Protein AF-A0A1I6VZ25-F1 (afdb_monomer)

Structure (mmCIF, N/CA/C/O backbone):
data_AF-A0A1I6VZ25-F1
#
_entry.id   AF-A0A1I6VZ25-F1
#
loop_
_atom_site.group_PDB
_atom_site.id
_atom_site.type_symbol
_atom_site.label_atom_id
_atom_site.label_alt_id
_atom_site.label_comp_id
_atom_site.label_asym_id
_atom_site.label_entity_id
_atom_site.label_seq_id
_atom_site.pdbx_PDB_ins_code
_atom_site.Cartn_x
_atom_site.Cartn_y
_atom_site.Cartn_z
_atom_site.occupancy
_atom_site.B_iso_or_equiv
_atom_site.auth_seq_id
_atom_site.auth_comp_id
_atom_site.auth_asym_id
_atom_site.auth_atom_id
_atom_site.pdbx_PDB_model_num
ATOM 1 N N . MET A 1 1 ? 16.773 12.844 -27.065 1.00 50.00 1 MET A N 1
ATOM 2 C CA . MET A 1 1 ? 17.991 12.227 -27.635 1.00 50.00 1 MET A CA 1
ATOM 3 C C . MET A 1 1 ? 18.613 13.215 -28.615 1.00 50.00 1 MET A C 1
ATOM 5 O O . MET A 1 1 ? 18.279 13.178 -29.786 1.00 50.00 1 MET A O 1
ATOM 9 N N . SER A 1 2 ? 19.447 14.142 -28.138 1.00 50.78 2 SER A N 1
ATOM 10 C CA . SER A 1 2 ? 20.060 15.199 -28.968 1.00 50.78 2 SER A CA 1
ATOM 11 C C . SER A 1 2 ? 21.470 14.856 -29.479 1.00 50.78 2 SER A C 1
ATOM 13 O O . SER A 1 2 ? 22.051 15.652 -30.202 1.00 50.78 2 SER A O 1
ATOM 15 N N . LEU A 1 3 ? 22.014 13.683 -29.120 1.00 78.19 3 LEU A N 1
ATOM 16 C CA . LEU A 1 3 ? 23.399 13.269 -29.415 1.00 78.19 3 LEU A CA 1
ATOM 17 C C . LEU A 1 3 ? 23.509 11.999 -30.292 1.00 78.19 3 LEU A C 1
ATOM 19 O O . LEU A 1 3 ? 24.592 11.452 -30.441 1.00 78.19 3 LEU A O 1
ATOM 23 N N . GLY A 1 4 ? 22.402 11.486 -30.845 1.00 85.56 4 GLY A N 1
ATOM 24 C CA . GLY A 1 4 ? 22.423 10.333 -31.769 1.00 85.56 4 GLY A CA 1
ATOM 25 C C . GLY A 1 4 ? 22.722 8.955 -31.151 1.00 85.56 4 GLY A C 1
ATOM 26 O O . GLY A 1 4 ? 22.874 7.983 -31.882 1.00 85.56 4 GLY A O 1
ATOM 27 N N . HIS A 1 5 ? 22.799 8.837 -29.823 1.00 84.62 5 HIS A N 1
ATOM 28 C CA . HIS A 1 5 ? 23.068 7.558 -29.158 1.00 84.62 5 HIS A CA 1
ATOM 29 C C . HIS A 1 5 ? 21.843 6.626 -29.116 1.00 84.62 5 HIS A C 1
ATOM 31 O O . HIS A 1 5 ? 20.761 7.037 -28.687 1.00 84.62 5 HIS A O 1
ATOM 37 N N . ASP A 1 6 ? 22.049 5.353 -29.473 1.00 81.25 6 ASP A N 1
ATOM 38 C CA . ASP A 1 6 ? 21.098 4.255 -29.254 1.00 81.25 6 ASP A CA 1
ATOM 39 C C . ASP A 1 6 ? 21.184 3.772 -27.797 1.00 81.25 6 ASP A C 1
ATOM 41 O O . ASP A 1 6 ? 22.148 3.122 -27.387 1.00 81.25 6 ASP A O 1
ATOM 45 N N . VAL A 1 7 ? 20.188 4.130 -26.985 1.00 84.50 7 VAL A N 1
ATOM 46 C CA . VAL A 1 7 ? 20.147 3.785 -25.558 1.00 84.50 7 VAL A CA 1
ATOM 47 C C . VAL A 1 7 ? 19.362 2.492 -25.363 1.00 84.50 7 VAL A C 1
ATOM 49 O O . VAL A 1 7 ? 18.161 2.441 -25.626 1.00 84.50 7 VAL A O 1
ATOM 52 N N . ARG A 1 8 ? 20.015 1.465 -24.808 1.00 87.94 8 ARG A N 1
ATOM 53 C CA . ARG A 1 8 ? 19.393 0.171 -24.484 1.00 87.94 8 ARG A CA 1
ATOM 54 C C . ARG A 1 8 ? 19.381 -0.084 -22.981 1.00 87.94 8 ARG A C 1
ATOM 56 O O . ARG A 1 8 ? 20.329 0.252 -22.278 1.00 87.94 8 ARG A O 1
ATOM 63 N N . LEU A 1 9 ? 18.323 -0.726 -22.485 1.00 90.38 9 LEU A N 1
ATOM 64 C CA . LEU A 1 9 ? 18.208 -1.123 -21.078 1.00 90.38 9 LEU A CA 1
ATOM 65 C C . LEU A 1 9 ? 18.532 -2.610 -20.924 1.00 90.38 9 LEU A C 1
ATOM 67 O O . LEU A 1 9 ? 17.958 -3.438 -21.624 1.00 90.38 9 LEU A O 1
ATOM 71 N N . MET A 1 10 ? 19.400 -2.971 -19.980 1.00 93.12 10 MET A N 1
ATOM 72 C CA . MET A 1 10 ? 19.662 -4.373 -19.631 1.00 93.12 10 MET A CA 1
ATOM 73 C C . MET A 1 10 ? 18.933 -4.767 -18.336 1.00 93.12 10 MET A C 1
ATOM 75 O O . MET A 1 10 ? 18.860 -3.957 -17.408 1.00 93.12 10 MET A O 1
ATOM 79 N N . PRO A 1 11 ? 18.404 -6.002 -18.220 1.00 92.06 11 PRO A N 1
ATOM 80 C CA . PRO A 1 11 ? 17.875 -6.504 -16.957 1.00 92.06 11 PRO A CA 1
ATOM 81 C C . PRO A 1 11 ? 18.973 -6.553 -15.878 1.00 92.06 11 PRO A C 1
ATOM 83 O O . PRO A 1 11 ? 19.993 -7.211 -16.092 1.00 92.06 11 PRO A O 1
ATOM 86 N N . PRO A 1 12 ? 18.766 -5.975 -14.678 1.00 90.94 12 PRO A N 1
ATOM 87 C CA . PRO A 1 12 ? 19.763 -6.029 -13.603 1.00 90.94 12 PRO A CA 1
ATOM 88 C C . PRO A 1 12 ? 20.144 -7.459 -13.200 1.00 90.94 12 PRO A C 1
ATOM 90 O O . PRO A 1 12 ? 21.286 -7.727 -12.841 1.00 90.94 12 PRO A O 1
ATOM 93 N N . ALA A 1 13 ? 19.200 -8.401 -13.304 1.00 93.06 13 ALA A N 1
ATOM 94 C CA . ALA A 1 13 ? 19.440 -9.815 -13.030 1.00 93.06 13 ALA A CA 1
ATOM 95 C C . ALA A 1 13 ? 20.466 -10.451 -13.985 1.00 93.06 13 ALA A C 1
ATOM 97 O O . ALA A 1 13 ? 21.131 -11.402 -13.591 1.00 93.06 13 ALA A O 1
ATOM 98 N N . TYR A 1 14 ? 20.605 -9.931 -15.209 1.00 93.38 14 TYR A N 1
ATOM 99 C CA . TYR A 1 14 ? 21.580 -10.419 -16.190 1.00 93.38 14 TYR A CA 1
ATOM 100 C C . TYR A 1 14 ? 22.946 -9.751 -16.032 1.00 93.38 14 TYR A C 1
ATOM 102 O O . TYR A 1 14 ? 23.948 -10.326 -16.433 1.00 93.38 14 TYR A O 1
ATOM 110 N N . VAL A 1 15 ? 23.000 -8.571 -15.407 1.00 92.81 15 VAL A N 1
ATOM 111 C CA . VAL A 1 15 ? 24.256 -7.869 -15.095 1.00 92.81 15 VAL A CA 1
ATOM 112 C C . VAL A 1 15 ? 24.870 -8.380 -13.788 1.00 92.81 15 VAL A C 1
ATOM 114 O O . VAL A 1 15 ? 26.085 -8.515 -13.686 1.00 92.81 15 VAL A O 1
ATOM 117 N N . LYS A 1 16 ? 24.037 -8.724 -12.795 1.00 92.38 16 LYS A N 1
ATOM 118 C CA . LYS A 1 16 ? 24.463 -9.147 -11.448 1.00 92.38 16 LYS A CA 1
ATOM 119 C C . LYS A 1 16 ? 25.568 -10.225 -11.418 1.00 92.38 16 LYS A C 1
ATOM 121 O O . LYS A 1 16 ? 26.451 -10.085 -10.576 1.00 92.38 16 LYS A O 1
ATOM 126 N N . PRO A 1 17 ? 25.573 -11.265 -12.278 1.00 93.12 17 PRO A N 1
ATOM 127 C CA . PRO A 1 17 ? 26.637 -12.275 -12.286 1.00 93.12 17 PRO A CA 1
ATOM 128 C C . PRO A 1 17 ? 28.040 -11.737 -12.611 1.00 93.12 17 PRO A C 1
ATOM 130 O O . PRO A 1 17 ? 29.019 -12.391 -12.268 1.00 93.12 17 PRO A O 1
ATOM 133 N N . TYR A 1 18 ? 28.143 -10.565 -13.245 1.00 92.38 18 TYR A N 1
ATOM 134 C CA . TYR A 1 18 ? 29.408 -9.950 -13.667 1.00 92.38 18 TYR A CA 1
ATOM 135 C C . TYR A 1 18 ? 29.962 -8.936 -12.652 1.00 92.38 18 TYR A C 1
ATOM 137 O O . TYR A 1 18 ? 31.070 -8.428 -12.814 1.00 92.38 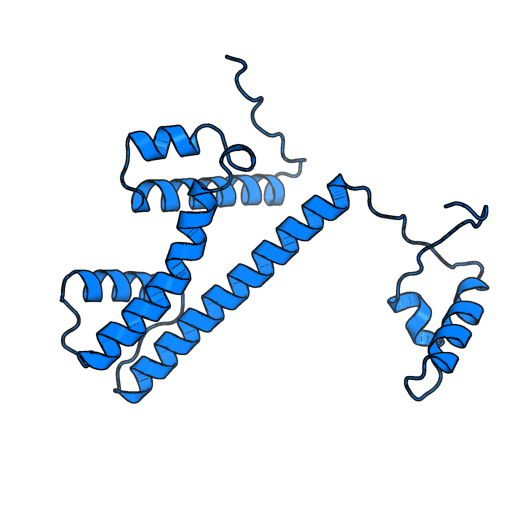18 TYR A O 1
ATOM 145 N N . VAL A 1 19 ? 29.210 -8.631 -11.588 1.00 91.56 19 VAL A N 1
ATOM 146 C CA . VAL A 1 19 ? 29.636 -7.675 -10.557 1.00 91.56 19 VAL A CA 1
ATOM 147 C C . VAL A 1 19 ? 30.698 -8.322 -9.668 1.00 91.56 19 VAL A C 1
ATOM 149 O O . VAL A 1 19 ? 30.424 -9.271 -8.929 1.00 91.56 19 VAL A O 1
ATOM 152 N N . LYS A 1 20 ? 31.927 -7.796 -9.725 1.00 88.44 20 LYS A N 1
ATOM 153 C CA . LYS A 1 20 ? 33.028 -8.199 -8.835 1.00 88.44 20 LYS A CA 1
ATOM 154 C C . LYS A 1 20 ? 32.706 -7.823 -7.380 1.00 88.44 20 LYS A C 1
ATOM 156 O O . LYS A 1 20 ? 31.900 -6.933 -7.126 1.00 88.44 20 LYS A O 1
ATOM 161 N N . ARG A 1 21 ? 33.307 -8.523 -6.405 1.00 85.00 21 ARG A N 1
ATOM 162 C CA . ARG A 1 21 ? 33.024 -8.310 -4.969 1.00 85.00 21 ARG A CA 1
ATOM 163 C C . ARG A 1 21 ? 33.151 -6.828 -4.583 1.00 85.00 21 ARG A C 1
ATOM 165 O O . ARG A 1 21 ? 34.144 -6.186 -4.909 1.00 85.00 21 ARG A O 1
ATOM 172 N N . GLY A 1 22 ? 32.173 -6.343 -3.816 1.00 81.69 22 GLY A N 1
ATOM 173 C CA . GLY A 1 22 ? 32.089 -4.954 -3.360 1.00 81.69 22 GLY A CA 1
ATOM 174 C C . GLY A 1 22 ? 31.292 -4.076 -4.325 1.00 81.69 22 GLY A C 1
ATOM 175 O O . GLY A 1 22 ? 31.569 -4.035 -5.521 1.00 81.69 22 GLY A O 1
ATOM 176 N N . LYS A 1 23 ? 30.288 -3.368 -3.798 1.00 78.31 23 LYS A N 1
ATOM 177 C CA . LYS A 1 23 ? 29.469 -2.443 -4.584 1.00 78.31 23 LYS A CA 1
ATOM 178 C C . LYS A 1 23 ? 30.211 -1.117 -4.736 1.00 78.31 23 LYS A C 1
ATOM 180 O O . LYS A 1 23 ? 30.327 -0.370 -3.768 1.00 78.31 23 LYS A O 1
ATOM 185 N N . THR A 1 24 ? 30.695 -0.843 -5.939 1.00 90.88 24 THR A N 1
ATOM 186 C CA . THR A 1 24 ? 31.273 0.445 -6.333 1.00 90.88 24 THR A CA 1
ATOM 187 C C . THR A 1 24 ? 30.774 0.789 -7.732 1.00 90.88 24 THR A C 1
ATOM 189 O O . THR A 1 24 ? 30.548 -0.114 -8.539 1.00 90.88 24 THR A O 1
ATOM 192 N N . ASP A 1 25 ? 30.639 2.080 -8.043 1.00 91.31 25 ASP A N 1
ATOM 193 C CA . ASP A 1 25 ? 30.174 2.514 -9.370 1.00 91.31 25 ASP A CA 1
ATOM 194 C C . ASP A 1 25 ? 31.103 2.012 -10.492 1.00 91.31 25 ASP A C 1
ATOM 196 O O . ASP A 1 25 ? 30.647 1.644 -11.573 1.00 91.31 25 ASP A O 1
ATOM 200 N N . ALA A 1 26 ? 32.410 1.911 -10.212 1.00 91.69 26 ALA A N 1
ATOM 201 C CA . ALA A 1 26 ? 33.398 1.349 -11.133 1.00 91.69 26 ALA A CA 1
ATOM 202 C C . ALA A 1 26 ? 33.157 -0.145 -11.421 1.00 91.69 26 ALA A C 1
ATOM 204 O O . ALA A 1 26 ? 33.241 -0.576 -12.573 1.00 91.69 26 ALA A O 1
ATOM 205 N N . ASN A 1 27 ? 32.824 -0.936 -10.394 1.00 91.69 27 ASN A N 1
ATOM 206 C CA . ASN A 1 27 ? 32.509 -2.355 -10.559 1.00 91.69 27 ASN A CA 1
ATOM 207 C C . ASN A 1 27 ? 31.188 -2.553 -11.314 1.00 91.69 27 ASN A C 1
ATOM 209 O O . ASN A 1 27 ? 31.104 -3.447 -12.156 1.00 91.69 27 ASN A O 1
ATOM 213 N N . ASP A 1 28 ? 30.183 -1.715 -11.047 1.00 90.25 28 ASP A N 1
ATOM 214 C CA . ASP A 1 28 ? 28.896 -1.758 -11.745 1.00 90.25 28 ASP A CA 1
ATOM 215 C C . ASP A 1 28 ? 29.067 -1.408 -13.238 1.00 90.25 28 ASP A C 1
ATOM 217 O O . ASP A 1 28 ? 28.540 -2.112 -14.102 1.00 90.25 28 ASP A O 1
ATOM 221 N N . ALA A 1 29 ? 29.872 -0.388 -13.565 1.00 92.31 29 ALA A N 1
ATOM 222 C CA . ALA A 1 29 ? 30.192 -0.029 -14.948 1.00 92.31 29 ALA A CA 1
ATOM 223 C C . ALA A 1 29 ? 30.944 -1.153 -15.683 1.00 92.31 29 ALA A C 1
ATOM 225 O O . AL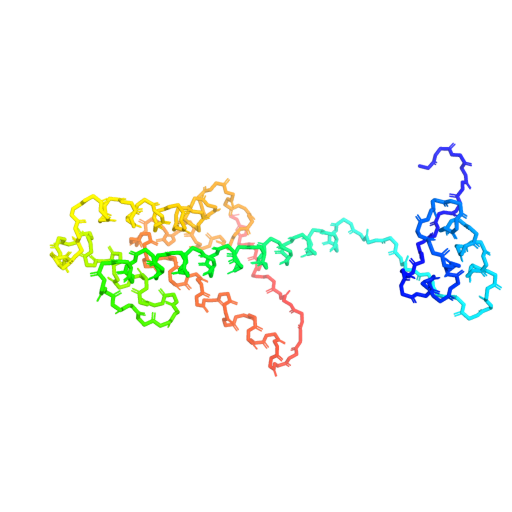A A 1 29 ? 30.572 -1.519 -16.799 1.00 92.31 29 ALA A O 1
ATOM 226 N N . ALA A 1 30 ? 31.955 -1.752 -15.046 1.00 93.50 30 ALA A N 1
ATOM 227 C CA . ALA A 1 30 ? 32.689 -2.880 -15.617 1.00 93.50 30 ALA A CA 1
ATOM 228 C C . ALA A 1 30 ? 31.774 -4.091 -15.872 1.00 93.50 30 ALA A C 1
ATOM 230 O O . ALA A 1 30 ? 31.846 -4.702 -16.937 1.00 93.50 30 ALA A O 1
ATOM 231 N N . ALA A 1 31 ? 30.866 -4.396 -14.938 1.00 94.38 31 ALA A N 1
ATOM 232 C CA . ALA A 1 31 ? 29.899 -5.480 -15.081 1.00 94.38 31 ALA A CA 1
ATOM 233 C C . ALA A 1 31 ? 28.920 -5.243 -16.240 1.00 94.38 31 ALA A C 1
ATOM 235 O O . ALA A 1 31 ? 28.601 -6.175 -16.974 1.00 94.38 31 ALA A O 1
ATOM 236 N N . ILE A 1 32 ? 28.459 -4.003 -16.438 1.00 94.12 32 ILE A N 1
ATOM 237 C CA . ILE A 1 32 ? 27.605 -3.613 -17.571 1.00 94.12 32 ILE A CA 1
ATOM 238 C C . ILE A 1 32 ? 28.355 -3.796 -18.897 1.00 94.12 32 ILE A C 1
ATOM 240 O O . ILE A 1 32 ? 27.811 -4.405 -19.822 1.00 94.12 32 ILE A O 1
ATOM 244 N N . CYS A 1 33 ? 29.600 -3.316 -18.978 1.00 94.12 33 CYS A N 1
ATOM 245 C CA . CYS A 1 33 ? 30.451 -3.466 -20.160 1.00 94.12 33 CYS A CA 1
ATOM 246 C C . CYS A 1 33 ? 30.759 -4.933 -20.472 1.00 94.12 33 CYS A C 1
ATOM 248 O O . CYS A 1 33 ? 30.819 -5.312 -21.635 1.00 94.12 33 CYS A O 1
ATOM 250 N N . GLU A 1 34 ? 30.921 -5.782 -19.462 1.00 94.69 34 GLU A N 1
ATOM 251 C CA . GLU A 1 34 ? 31.115 -7.210 -19.694 1.00 94.69 34 GLU A CA 1
ATOM 252 C C . GLU A 1 34 ? 29.813 -7.884 -20.146 1.00 94.69 34 GLU A C 1
ATOM 254 O O . GLU A 1 34 ? 29.791 -8.608 -21.143 1.00 94.69 34 GLU A O 1
ATOM 259 N N . ALA A 1 35 ? 28.705 -7.615 -19.454 1.00 94.75 35 ALA A N 1
ATOM 260 C CA . ALA A 1 35 ? 27.411 -8.216 -19.742 1.00 94.75 35 ALA A CA 1
ATOM 261 C C . ALA A 1 35 ? 26.940 -7.905 -21.174 1.00 94.75 35 ALA A C 1
ATOM 263 O O . ALA A 1 35 ? 26.463 -8.802 -21.871 1.00 94.75 35 ALA A O 1
ATOM 264 N N . VAL A 1 36 ? 27.111 -6.664 -21.647 1.00 94.56 36 VAL A N 1
ATOM 265 C CA . VAL A 1 36 ? 26.634 -6.239 -22.977 1.00 94.56 36 VAL A CA 1
ATOM 266 C C . VAL A 1 36 ? 27.319 -6.984 -24.130 1.00 94.56 36 VAL A C 1
ATOM 268 O O . VAL A 1 36 ? 26.725 -7.133 -25.194 1.00 94.56 36 VAL A O 1
ATOM 271 N N . THR A 1 37 ? 28.535 -7.499 -23.919 1.00 94.19 37 THR A N 1
ATOM 272 C CA . THR A 1 37 ? 29.284 -8.249 -24.947 1.00 94.19 37 THR A CA 1
ATOM 273 C C . THR A 1 37 ? 28.768 -9.670 -25.159 1.00 94.19 37 THR A C 1
ATOM 275 O O . THR A 1 37 ? 29.152 -10.331 -26.123 1.00 94.19 37 THR A O 1
ATOM 278 N N . ARG A 1 38 ? 27.902 -10.177 -24.271 1.00 94.44 38 ARG A N 1
ATOM 279 C CA . ARG A 1 38 ? 27.411 -11.555 -24.345 1.00 94.44 38 ARG A CA 1
ATOM 280 C C . ARG A 1 38 ? 26.483 -11.711 -25.558 1.00 94.44 38 ARG A C 1
ATOM 282 O O . ARG A 1 38 ? 25.469 -11.018 -25.620 1.00 94.44 38 ARG A O 1
ATOM 289 N N . PRO A 1 39 ? 26.741 -12.663 -26.478 1.00 92.25 39 PRO A N 1
ATOM 290 C CA . PRO A 1 39 ? 25.913 -12.840 -27.678 1.00 92.25 39 PRO A CA 1
ATOM 291 C C . PRO A 1 39 ? 24.440 -13.150 -27.382 1.00 92.25 39 PRO A C 1
ATOM 293 O O . PRO A 1 39 ? 23.558 -12.837 -28.173 1.00 92.25 39 PRO A O 1
ATOM 296 N N . SER A 1 40 ? 24.163 -13.761 -26.228 1.00 91.81 40 SER A N 1
ATOM 297 C CA . SER A 1 40 ? 22.815 -14.090 -25.758 1.00 91.81 40 SER A CA 1
ATOM 298 C C . SER A 1 40 ? 22.141 -12.967 -24.956 1.00 91.81 40 SER A C 1
ATOM 300 O O . SER A 1 40 ? 21.046 -13.180 -24.425 1.00 91.81 40 SER A O 1
ATOM 302 N N . MET A 1 41 ? 22.768 -11.788 -24.836 1.00 93.31 41 MET A N 1
ATOM 303 C CA . MET A 1 41 ? 22.231 -10.676 -24.055 1.00 93.31 41 MET A CA 1
ATOM 304 C C . MET A 1 41 ? 20.904 -10.182 -24.638 1.00 93.31 41 MET A C 1
ATOM 306 O O . MET A 1 41 ? 20.772 -9.938 -25.836 1.00 93.31 41 MET A O 1
ATOM 310 N N . ARG A 1 42 ? 19.909 -10.003 -23.764 1.00 91.56 42 ARG A N 1
ATOM 311 C CA . ARG A 1 42 ? 18.589 -9.478 -24.128 1.00 91.56 42 ARG A CA 1
ATOM 312 C C . ARG A 1 42 ? 18.368 -8.126 -23.473 1.00 91.56 42 ARG A C 1
ATOM 314 O O . ARG A 1 42 ? 18.571 -7.973 -22.269 1.00 91.56 42 ARG A O 1
ATOM 321 N N . PHE A 1 43 ? 17.891 -7.174 -24.264 1.00 91.19 43 PHE A N 1
ATOM 322 C CA . PHE A 1 43 ? 17.568 -5.829 -23.806 1.00 91.19 43 PHE A CA 1
ATOM 323 C C . PHE A 1 43 ? 16.077 -5.701 -23.495 1.00 91.19 43 PHE A C 1
ATOM 325 O O . PHE A 1 43 ? 15.229 -6.332 -24.127 1.00 91.19 43 PHE A O 1
ATOM 332 N N . VAL A 1 44 ? 15.759 -4.879 -22.501 1.00 87.94 44 VAL A N 1
ATOM 333 C CA . VAL A 1 44 ? 14.389 -4.528 -22.137 1.00 87.94 44 VAL A CA 1
ATOM 334 C C . VAL A 1 44 ? 13.985 -3.304 -22.956 1.00 87.94 44 VAL A C 1
ATOM 336 O O . VAL A 1 44 ? 14.719 -2.313 -22.949 1.00 87.94 44 VAL A O 1
ATOM 339 N N . PRO A 1 45 ? 12.828 -3.320 -23.634 1.00 84.50 45 PRO A N 1
ATOM 340 C CA . PRO A 1 45 ? 12.336 -2.123 -24.294 1.00 84.50 45 PRO A CA 1
ATOM 341 C C . PRO A 1 45 ? 12.059 -1.021 -23.265 1.00 84.50 45 PRO A C 1
ATOM 343 O O . PRO A 1 45 ? 11.636 -1.283 -22.129 1.00 84.50 45 PRO A O 1
ATOM 346 N N . VAL A 1 46 ? 12.268 0.230 -23.673 1.00 83.50 46 VAL A N 1
ATOM 347 C CA . VAL A 1 46 ? 11.773 1.378 -22.909 1.00 83.50 46 VAL A CA 1
ATOM 348 C C . VAL A 1 46 ? 10.249 1.265 -22.860 1.00 83.50 46 VAL A C 1
ATOM 350 O O . VAL A 1 46 ? 9.602 1.035 -23.880 1.00 83.50 46 VAL A O 1
ATOM 353 N N . LYS A 1 47 ? 9.676 1.355 -21.658 1.00 80.31 47 LYS A N 1
ATOM 354 C CA . LYS A 1 47 ? 8.222 1.260 -21.481 1.00 80.31 47 LYS A CA 1
ATOM 355 C C . LYS A 1 47 ? 7.557 2.443 -22.173 1.00 80.31 47 LYS A C 1
ATOM 357 O O . LYS A 1 47 ? 8.045 3.564 -22.039 1.00 80.31 47 LYS A O 1
ATOM 362 N N . SER A 1 48 ? 6.428 2.204 -22.839 1.00 83.44 48 SER A N 1
ATOM 363 C CA . SER A 1 48 ? 5.583 3.310 -23.294 1.00 83.44 48 SER A CA 1
ATOM 364 C C . SER A 1 48 ? 5.042 4.094 -22.095 1.00 83.44 48 SER A C 1
ATOM 366 O O . SER A 1 48 ? 4.996 3.588 -20.964 1.00 83.44 48 SER A O 1
ATOM 368 N N . THR A 1 49 ? 4.592 5.320 -22.338 1.00 79.38 49 THR A N 1
ATOM 369 C CA . THR A 1 49 ? 3.924 6.166 -21.342 1.00 79.38 49 THR A CA 1
ATOM 370 C C . THR A 1 49 ? 2.750 5.447 -20.673 1.00 79.38 49 THR A C 1
ATOM 372 O O . THR A 1 49 ? 2.612 5.482 -19.450 1.00 79.38 49 THR A O 1
ATOM 375 N N . GLU A 1 50 ? 1.962 4.697 -21.441 1.00 72.81 50 GLU A N 1
ATOM 376 C CA . GLU A 1 50 ? 0.793 3.944 -20.974 1.00 72.81 50 GLU A CA 1
ATOM 377 C C . GLU A 1 50 ? 1.215 2.750 -20.113 1.00 72.81 50 GLU A C 1
ATOM 379 O O . GLU A 1 50 ? 0.644 2.508 -19.048 1.00 72.81 50 GLU A O 1
ATOM 384 N N . GLN A 1 51 ? 2.256 2.020 -20.528 1.00 67.94 51 GLN A N 1
ATOM 385 C CA . GLN A 1 51 ? 2.809 0.903 -19.756 1.00 67.94 51 GLN A CA 1
ATOM 386 C C . GLN A 1 51 ? 3.413 1.379 -18.429 1.00 67.94 51 GLN A C 1
ATOM 388 O O . GLN A 1 51 ? 3.259 0.726 -17.393 1.00 67.94 51 GLN A O 1
ATOM 393 N N . GLN A 1 52 ? 4.090 2.528 -18.439 1.00 74.69 52 GLN A N 1
ATOM 394 C CA . GLN A 1 52 ? 4.633 3.145 -17.235 1.00 74.69 52 GLN A CA 1
ATOM 395 C C . GLN A 1 52 ? 3.518 3.634 -16.301 1.00 74.69 52 GLN A C 1
ATOM 397 O O . GLN A 1 52 ? 3.612 3.419 -15.090 1.00 74.69 52 GLN A O 1
ATOM 402 N N . ALA A 1 53 ? 2.441 4.212 -16.839 1.00 62.94 53 ALA A N 1
ATOM 403 C CA . ALA A 1 53 ? 1.267 4.608 -16.065 1.00 62.94 53 ALA A CA 1
ATOM 404 C C . ALA A 1 53 ? 0.556 3.398 -15.429 1.00 62.94 53 ALA A C 1
ATOM 406 O O . ALA A 1 53 ? 0.237 3.421 -14.237 1.00 62.94 53 ALA A O 1
ATOM 407 N N . ALA A 1 54 ? 0.379 2.304 -16.176 1.00 68.56 54 ALA A N 1
ATOM 408 C CA . ALA A 1 54 ? -0.179 1.061 -15.645 1.00 68.56 54 ALA A CA 1
ATOM 409 C C . ALA A 1 54 ? 0.684 0.495 -14.502 1.00 68.56 54 ALA A C 1
ATOM 411 O O . ALA A 1 54 ? 0.171 0.114 -13.448 1.00 68.56 54 ALA A O 1
ATOM 412 N N . LEU A 1 55 ? 2.012 0.507 -14.655 1.00 70.19 55 LEU A N 1
ATOM 413 C CA . LEU A 1 55 ? 2.930 0.090 -13.593 1.00 70.19 55 LEU A CA 1
ATOM 414 C C . LEU A 1 55 ? 2.845 0.997 -12.356 1.00 70.19 55 LEU A C 1
ATOM 416 O O . LEU A 1 55 ? 2.899 0.500 -11.227 1.00 70.19 55 LEU A O 1
ATOM 420 N N . ALA A 1 56 ? 2.702 2.310 -12.545 1.00 68.88 56 ALA A N 1
ATOM 421 C CA . ALA A 1 56 ? 2.513 3.251 -11.446 1.00 68.88 56 ALA A CA 1
ATOM 422 C C . ALA A 1 56 ? 1.238 2.923 -10.654 1.00 68.88 56 ALA A C 1
ATOM 424 O O . ALA A 1 56 ? 1.296 2.833 -9.429 1.00 68.88 56 ALA A O 1
ATOM 425 N N . LEU A 1 57 ? 0.127 2.626 -11.339 1.00 64.44 57 LEU A N 1
ATOM 426 C CA . LEU A 1 57 ? -1.125 2.204 -10.705 1.00 64.44 57 LEU A CA 1
ATOM 427 C C . LEU A 1 57 ? -0.931 0.965 -9.815 1.00 64.44 57 LEU A C 1
ATOM 429 O O . LEU A 1 57 ? -1.379 0.956 -8.664 1.00 64.44 57 LEU A O 1
ATOM 433 N N . HIS A 1 58 ? -0.242 -0.064 -10.320 1.00 63.22 58 HIS A N 1
ATOM 434 C CA . HIS A 1 58 ? 0.047 -1.280 -9.553 1.00 63.22 58 HIS A CA 1
ATOM 435 C C . HIS A 1 58 ? 0.896 -0.988 -8.312 1.00 63.22 58 HIS A C 1
ATOM 437 O O . HIS A 1 58 ? 0.528 -1.385 -7.207 1.00 63.22 58 HIS A O 1
ATOM 443 N N . ARG A 1 59 ? 1.972 -0.207 -8.456 1.00 67.19 59 ARG A N 1
ATOM 444 C CA . ARG A 1 59 ? 2.836 0.179 -7.327 1.00 67.19 59 ARG A CA 1
ATOM 445 C C . ARG A 1 59 ? 2.086 0.984 -6.274 1.00 67.19 59 ARG A C 1
ATOM 447 O O . ARG A 1 59 ? 2.240 0.739 -5.080 1.00 67.19 59 ARG A O 1
ATOM 454 N N . THR A 1 60 ? 1.250 1.925 -6.702 1.00 66.75 60 THR A N 1
ATOM 455 C CA . THR A 1 60 ? 0.414 2.708 -5.792 1.00 66.75 60 THR A CA 1
ATOM 456 C C . THR A 1 60 ? -0.581 1.818 -5.052 1.00 66.75 60 THR A C 1
ATOM 458 O O . THR A 1 60 ? -0.786 2.002 -3.853 1.00 66.75 60 THR A O 1
ATOM 461 N N . ARG A 1 61 ? -1.196 0.836 -5.726 1.00 63.06 61 ARG A N 1
ATOM 462 C CA . ARG A 1 61 ? -2.070 -0.146 -5.071 1.00 63.06 61 ARG A CA 1
ATOM 463 C C . ARG A 1 61 ? -1.310 -0.939 -4.008 1.00 63.06 61 ARG A C 1
ATOM 465 O O . ARG A 1 61 ? -1.801 -1.038 -2.886 1.00 63.06 61 ARG A O 1
ATOM 472 N N . ASP A 1 62 ? -0.132 -1.458 -4.338 1.00 62.84 62 ASP A N 1
ATOM 473 C CA . ASP A 1 62 ? 0.676 -2.254 -3.410 1.00 62.84 62 ASP A CA 1
ATOM 474 C C . ASP A 1 62 ? 1.103 -1.444 -2.184 1.00 62.84 62 ASP A C 1
ATOM 476 O O . ASP A 1 62 ? 0.983 -1.924 -1.054 1.00 62.84 62 ASP A O 1
ATOM 480 N N . LEU A 1 63 ? 1.533 -0.193 -2.386 1.00 71.88 63 LEU A N 1
ATOM 481 C CA . LEU A 1 63 ? 1.859 0.733 -1.300 1.00 71.88 63 LEU A CA 1
ATOM 482 C C . LEU A 1 63 ? 0.667 0.918 -0.356 1.00 71.88 63 LEU A C 1
ATOM 484 O O . LEU A 1 63 ? 0.807 0.757 0.854 1.00 71.88 63 LEU A O 1
ATOM 488 N N . LEU A 1 64 ? -0.515 1.202 -0.900 1.00 68.88 64 LEU A N 1
ATOM 489 C CA . LEU A 1 64 ? -1.711 1.451 -0.095 1.00 68.88 64 LEU A CA 1
ATOM 490 C C . LEU A 1 64 ? -2.196 0.196 0.637 1.00 68.88 64 LEU A C 1
ATOM 492 O O . LEU A 1 64 ? -2.666 0.288 1.769 1.00 68.88 64 LEU A O 1
ATOM 496 N N . VAL A 1 65 ? -2.063 -0.987 0.031 1.00 69.38 65 VAL A N 1
ATOM 497 C CA . VAL A 1 65 ? -2.367 -2.267 0.692 1.00 69.38 65 VAL A CA 1
ATOM 498 C C 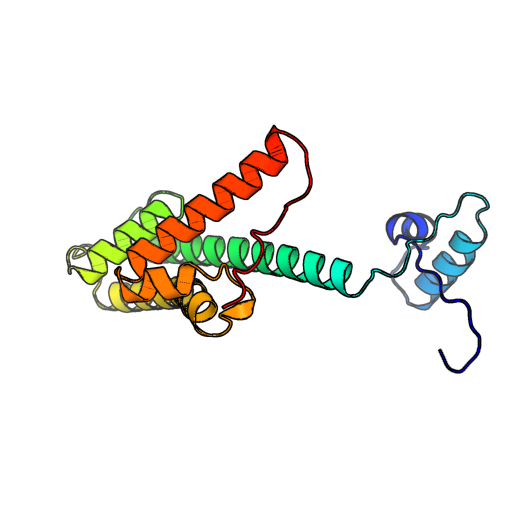. VAL A 1 65 ? -1.427 -2.505 1.877 1.00 69.38 65 VAL A C 1
ATOM 500 O O . VAL A 1 65 ? -1.892 -2.916 2.947 1.00 69.38 65 VAL A O 1
ATOM 503 N N . LYS A 1 66 ? -0.131 -2.212 1.715 1.00 73.25 66 LYS A N 1
ATOM 504 C CA . LYS A 1 66 ? 0.865 -2.304 2.791 1.00 73.25 66 LYS A CA 1
ATOM 505 C C . LYS A 1 66 ? 0.584 -1.294 3.902 1.00 73.25 66 LYS A C 1
ATOM 507 O O . LYS A 1 66 ? 0.447 -1.710 5.046 1.00 73.25 66 LYS A O 1
ATOM 512 N N . GLN A 1 67 ? 0.391 -0.015 3.570 1.00 73.00 67 GLN A N 1
ATOM 513 C CA . GLN A 1 67 ? 0.069 1.043 4.538 1.00 73.00 67 GLN A CA 1
ATOM 514 C C . GLN A 1 67 ? -1.209 0.736 5.324 1.00 73.00 67 GLN A C 1
ATOM 516 O O . GLN A 1 67 ? -1.227 0.848 6.545 1.00 73.00 67 GLN A O 1
ATOM 521 N N . ARG A 1 68 ? -2.265 0.263 4.650 1.00 72.62 68 ARG A N 1
ATOM 522 C CA . ARG A 1 68 ? -3.500 -0.180 5.311 1.00 72.62 68 ARG A CA 1
ATOM 523 C C . ARG A 1 68 ? -3.231 -1.297 6.317 1.00 72.62 68 ARG A C 1
ATOM 525 O O . ARG A 1 68 ? -3.753 -1.262 7.424 1.00 72.62 68 ARG A O 1
ATOM 532 N N . THR A 1 69 ? -2.445 -2.298 5.930 1.00 76.06 69 THR A N 1
ATOM 533 C CA . THR A 1 69 ? -2.124 -3.436 6.804 1.00 76.06 69 THR A CA 1
ATOM 534 C C . THR A 1 69 ? -1.264 -2.993 7.989 1.00 76.06 69 THR A C 1
ATOM 536 O O . THR A 1 69 ? -1.537 -3.389 9.118 1.00 76.06 69 THR A O 1
ATOM 539 N N . GLN A 1 70 ? -0.290 -2.110 7.754 1.00 81.06 70 GLN A N 1
ATOM 540 C CA . GLN A 1 70 ? 0.544 -1.509 8.793 1.00 81.06 70 GLN A CA 1
ATOM 541 C C . GLN A 1 70 ? -0.290 -0.707 9.800 1.00 81.06 70 GLN A C 1
ATOM 543 O O . GLN A 1 70 ? -0.112 -0.887 10.998 1.00 81.06 70 GLN A O 1
ATOM 548 N N . LEU A 1 71 ? -1.239 0.113 9.337 1.00 80.50 71 LEU A N 1
ATOM 549 C CA . LEU A 1 71 ? -2.143 0.865 10.213 1.00 80.50 71 LEU A CA 1
ATOM 550 C C . LEU A 1 71 ? -3.023 -0.059 11.061 1.00 80.50 71 LEU A C 1
ATOM 552 O O . LEU A 1 71 ? -3.152 0.158 12.261 1.00 80.50 71 LEU A O 1
ATOM 556 N N . VAL A 1 72 ? -3.591 -1.115 10.466 1.00 79.62 72 VAL A N 1
ATOM 557 C CA . VAL A 1 72 ? -4.373 -2.109 11.222 1.00 79.62 72 VAL A CA 1
ATOM 558 C C . VAL A 1 72 ? -3.505 -2.785 12.283 1.00 79.62 72 VAL A C 1
ATOM 560 O O . VAL A 1 72 ? -3.950 -2.937 13.416 1.00 79.62 72 VAL A O 1
ATOM 563 N N . ASN A 1 73 ? -2.266 -3.152 11.952 1.00 86.25 73 ASN A N 1
ATOM 564 C CA . ASN A 1 73 ? -1.342 -3.755 12.911 1.00 86.25 73 ASN A CA 1
ATOM 565 C C . ASN A 1 73 ? -0.933 -2.784 14.026 1.00 86.25 73 ASN A C 1
ATOM 567 O O . ASN A 1 73 ? -0.866 -3.202 15.176 1.00 86.25 73 ASN A O 1
ATOM 571 N N . MET A 1 74 ? -0.735 -1.501 13.713 1.00 87.19 74 MET A N 1
ATOM 572 C CA . MET A 1 74 ? -0.471 -0.462 14.712 1.00 87.19 74 MET A CA 1
ATOM 573 C C . MET A 1 74 ? -1.644 -0.321 15.686 1.00 87.19 74 MET A C 1
ATOM 575 O O . MET A 1 74 ? -1.444 -0.344 16.892 1.00 87.19 74 MET A O 1
ATOM 579 N N . ILE A 1 75 ? -2.879 -0.249 15.173 1.00 85.31 75 ILE A N 1
ATOM 580 C CA . ILE A 1 75 ? -4.089 -0.185 16.008 1.00 85.31 75 ILE A CA 1
ATOM 581 C C . ILE A 1 75 ? -4.188 -1.422 16.907 1.00 85.31 75 ILE A C 1
ATOM 583 O O . ILE A 1 75 ? -4.476 -1.287 18.089 1.00 85.31 75 ILE A O 1
ATOM 587 N N . ARG A 1 76 ? -3.910 -2.623 16.377 1.00 90.81 76 ARG A N 1
ATOM 588 C CA . ARG A 1 76 ? -3.871 -3.851 17.190 1.00 90.81 76 ARG A CA 1
ATOM 589 C C . ARG A 1 76 ? -2.847 -3.760 18.320 1.00 90.81 76 ARG A C 1
ATOM 591 O O . ARG A 1 76 ? -3.172 -4.153 19.430 1.00 90.81 76 ARG A O 1
ATOM 598 N N . GLY A 1 77 ? -1.636 -3.283 18.028 1.00 90.00 77 GLY A N 1
ATOM 599 C CA . GLY A 1 77 ? -0.576 -3.127 19.026 1.00 90.00 77 GLY A CA 1
ATOM 600 C C . GLY A 1 77 ? -0.980 -2.159 20.133 1.00 90.00 77 GLY A C 1
ATOM 601 O O . GLY A 1 77 ? -0.920 -2.519 21.300 1.00 90.00 77 GLY A O 1
ATOM 602 N N . LEU A 1 78 ? -1.507 -0.991 19.755 1.00 87.94 78 LEU A N 1
ATOM 603 C CA . LEU A 1 78 ? -1.989 0.014 20.706 1.00 87.94 78 LEU A CA 1
ATOM 604 C C . LEU A 1 78 ? -3.107 -0.517 21.608 1.00 87.94 78 LEU A C 1
ATOM 606 O O . LEU A 1 78 ? -3.119 -0.236 22.796 1.00 87.94 78 LEU A O 1
ATOM 610 N N . LEU A 1 79 ? -4.057 -1.280 21.063 1.00 87.94 79 LEU A N 1
ATOM 611 C CA . LEU A 1 79 ? -5.131 -1.880 21.862 1.00 87.94 79 LEU A CA 1
ATOM 612 C C . LEU A 1 79 ? -4.601 -2.949 22.827 1.00 87.94 79 LEU A C 1
ATOM 614 O O . LEU A 1 79 ? -5.068 -3.029 23.961 1.00 87.94 79 LEU A O 1
ATOM 618 N N . ALA A 1 80 ? -3.599 -3.723 22.403 1.00 91.62 80 ALA A N 1
ATOM 619 C CA . ALA A 1 80 ? -2.986 -4.752 23.234 1.00 91.62 80 ALA A CA 1
ATOM 620 C C . ALA A 1 80 ? -2.270 -4.173 24.468 1.00 91.62 80 ALA A C 1
ATOM 622 O O . ALA A 1 80 ? -2.274 -4.820 25.511 1.00 91.62 80 ALA A O 1
ATOM 623 N N . GLU A 1 81 ? -1.731 -2.949 24.399 1.00 90.75 81 GLU A N 1
ATOM 624 C CA . GLU A 1 81 ? -1.164 -2.247 25.569 1.00 90.75 81 GLU A CA 1
ATOM 625 C C . GLU A 1 81 ? -2.203 -2.003 26.678 1.00 90.75 81 GLU A C 1
ATOM 627 O O . GLU A 1 81 ? -1.851 -1.926 27.852 1.00 90.75 81 GLU A O 1
ATOM 632 N N . PHE A 1 82 ? -3.489 -1.939 26.321 1.00 86.75 82 PHE A N 1
ATOM 633 C CA . PHE A 1 82 ? -4.608 -1.822 27.260 1.00 86.75 82 PHE A CA 1
ATOM 634 C C . PHE A 1 82 ? -5.278 -3.171 27.568 1.00 86.75 82 PHE A C 1
ATOM 636 O O . PHE A 1 82 ? -6.359 -3.197 28.150 1.00 86.75 82 PHE A O 1
ATOM 643 N N . GLY A 1 83 ? -4.677 -4.294 27.156 1.00 89.81 83 GLY A N 1
ATOM 644 C CA . GLY A 1 83 ? -5.247 -5.634 27.332 1.00 89.81 83 GLY A CA 1
ATOM 645 C C . GLY A 1 83 ? -6.424 -5.950 26.402 1.00 89.81 83 GLY A C 1
ATOM 646 O O . GLY A 1 83 ? -7.149 -6.913 26.638 1.00 89.81 83 GLY A O 1
ATOM 647 N N . ILE A 1 84 ? -6.637 -5.156 25.347 1.00 88.81 84 ILE A N 1
ATOM 648 C CA . ILE A 1 84 ? -7.768 -5.313 24.427 1.00 88.81 84 ILE A CA 1
ATOM 649 C C . ILE A 1 84 ? -7.313 -6.089 23.193 1.00 88.81 84 ILE A C 1
ATOM 651 O O . ILE A 1 84 ? -6.590 -5.583 22.329 1.00 88.81 84 ILE A O 1
ATOM 655 N N . GLU A 1 85 ? -7.781 -7.326 23.067 1.00 90.00 85 GLU A N 1
ATOM 656 C CA . GLU A 1 85 ? -7.459 -8.166 21.920 1.00 90.00 85 GLU A CA 1
ATOM 657 C C . GLU A 1 85 ? -8.384 -7.884 20.728 1.00 90.00 85 GLU A C 1
ATOM 659 O O . GLU A 1 85 ? -9.573 -8.197 20.728 1.00 90.00 85 GLU A O 1
ATOM 664 N N . MET A 1 86 ? -7.824 -7.335 19.648 1.00 87.19 86 MET A N 1
ATOM 665 C CA . MET A 1 86 ? -8.524 -7.229 18.363 1.00 87.19 86 MET A CA 1
ATOM 666 C C . MET A 1 86 ? -8.161 -8.417 17.462 1.00 87.19 86 MET A C 1
ATOM 668 O O . MET A 1 86 ? -6.991 -8.787 17.356 1.00 87.19 86 MET A O 1
ATOM 672 N N . ALA A 1 87 ? -9.124 -8.994 16.736 1.00 86.00 87 ALA A N 1
ATOM 673 C CA . ALA A 1 87 ? -8.882 -10.057 15.749 1.00 86.00 87 ALA A CA 1
ATOM 674 C C . ALA A 1 87 ? -8.195 -9.542 14.460 1.00 86.00 87 ALA A C 1
ATOM 676 O O . ALA A 1 87 ? -8.137 -8.338 14.186 1.00 86.00 87 ALA A O 1
ATOM 677 N N . ARG A 1 88 ? -7.546 -10.436 13.691 1.00 81.00 88 ARG A N 1
ATOM 678 C CA . ARG A 1 88 ? -6.688 -10.048 12.545 1.00 81.00 88 ARG A CA 1
ATOM 679 C C . ARG A 1 88 ? -7.517 -9.664 11.326 1.00 81.00 88 ARG A C 1
ATOM 681 O O . ARG A 1 88 ? -8.452 -10.362 10.962 1.00 81.00 88 ARG A O 1
ATOM 688 N N . GLY A 1 89 ? -7.096 -8.605 10.636 1.00 68.94 89 GLY A N 1
ATOM 689 C CA . GLY A 1 89 ? -7.663 -8.198 9.351 1.00 68.94 89 GLY A CA 1
ATOM 690 C C . GLY A 1 89 ? -8.492 -6.914 9.399 1.00 68.94 89 GLY A C 1
ATOM 691 O O . GLY A 1 89 ? -8.895 -6.426 10.451 1.00 68.94 89 GLY A O 1
ATOM 692 N N . LEU A 1 90 ? -8.742 -6.355 8.211 1.00 66.00 90 LEU A N 1
ATOM 693 C CA . LEU A 1 90 ? -9.378 -5.044 8.037 1.00 66.00 90 LEU A CA 1
ATOM 694 C C . LEU A 1 90 ? -10.806 -4.985 8.598 1.00 66.00 90 LEU A C 1
ATOM 696 O O . LEU A 1 90 ? -11.207 -3.947 9.115 1.00 66.00 90 LEU A O 1
ATOM 700 N N . ARG A 1 91 ? -11.567 -6.084 8.502 1.00 72.62 91 ARG A N 1
ATOM 701 C CA . ARG A 1 91 ? -12.964 -6.158 8.963 1.00 72.62 91 ARG A CA 1
ATOM 702 C C . ARG A 1 91 ? -13.096 -5.708 10.420 1.00 72.62 91 ARG A C 1
ATOM 704 O O . ARG A 1 91 ? -13.960 -4.894 10.715 1.00 72.62 91 ARG A O 1
ATOM 711 N N . HIS A 1 92 ? -12.218 -6.189 11.294 1.00 78.12 92 HIS A N 1
ATOM 712 C CA . HIS A 1 92 ? -12.288 -5.905 12.729 1.00 78.12 92 HIS A CA 1
ATOM 713 C C . HIS A 1 92 ? -11.903 -4.462 13.061 1.00 78.12 92 HIS A C 1
ATOM 715 O O . HIS A 1 92 ? -12.532 -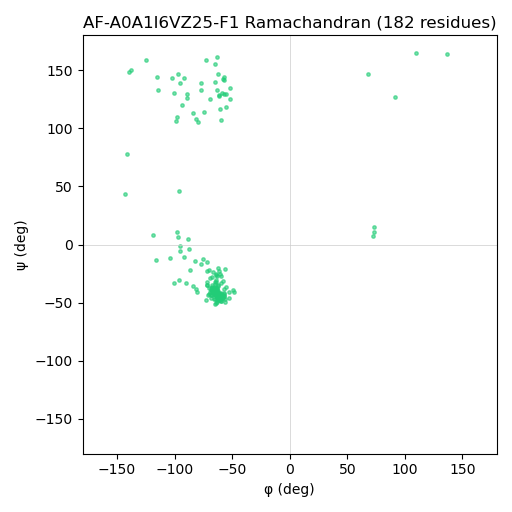3.842 13.908 1.00 78.12 92 HIS A O 1
ATOM 721 N N . ALA A 1 93 ? -10.954 -3.877 12.323 1.00 72.62 93 ALA A N 1
ATOM 722 C CA . ALA A 1 93 ? -10.638 -2.455 12.460 1.00 72.62 93 ALA A CA 1
ATOM 723 C C . ALA A 1 93 ? -11.817 -1.555 12.034 1.00 72.62 93 ALA A C 1
ATOM 725 O O . ALA A 1 93 ? -12.062 -0.521 12.648 1.00 72.62 93 ALA A O 1
ATOM 726 N N . LEU A 1 94 ? -12.573 -1.947 11.000 1.00 69.81 94 LEU A N 1
ATOM 727 C CA . LEU A 1 94 ? -13.774 -1.221 10.558 1.00 69.81 94 LEU A CA 1
ATOM 728 C C . LEU A 1 94 ? -14.957 -1.375 11.525 1.00 69.81 94 LEU A C 1
ATOM 730 O O . LEU A 1 94 ? -15.743 -0.440 11.697 1.00 69.81 94 LEU A O 1
ATOM 734 N N . GLU A 1 95 ? -15.089 -2.548 12.137 1.00 72.56 95 GLU A N 1
ATOM 735 C CA . GLU A 1 95 ? -16.064 -2.826 13.192 1.00 72.56 95 GLU A CA 1
ATOM 736 C C . GLU A 1 95 ? -15.778 -1.960 14.422 1.00 72.56 95 GLU A C 1
ATOM 738 O O . GLU A 1 95 ? -16.649 -1.205 14.850 1.00 72.56 95 GLU A O 1
ATOM 743 N N . LEU A 1 96 ? -14.522 -1.934 14.881 1.00 77.06 96 LEU A N 1
ATOM 744 C CA . LEU A 1 96 ? -14.068 -1.041 15.946 1.00 77.06 96 LEU A CA 1
ATOM 745 C C . LEU A 1 96 ? -14.315 0.437 15.613 1.00 77.06 96 LEU A C 1
ATOM 747 O O . LEU A 1 96 ? -14.821 1.174 16.449 1.00 77.06 96 LEU A O 1
ATOM 751 N N . ALA A 1 97 ? -14.020 0.876 14.385 1.00 71.50 97 ALA A N 1
ATOM 752 C CA . ALA A 1 97 ? -14.297 2.249 13.953 1.00 71.50 97 ALA A CA 1
ATOM 753 C C . ALA A 1 97 ? -15.782 2.618 14.089 1.00 71.50 97 ALA A C 1
ATOM 755 O O . ALA A 1 97 ? -16.128 3.746 14.442 1.00 71.50 97 ALA A O 1
ATOM 756 N N . THR A 1 98 ? -16.660 1.663 13.783 1.00 70.94 98 THR A N 1
ATOM 757 C CA . THR A 1 98 ? -18.110 1.848 13.868 1.00 70.94 98 THR A CA 1
ATOM 758 C C . THR A 1 98 ? -18.557 1.922 15.325 1.00 70.94 98 THR A C 1
ATOM 760 O O . THR A 1 98 ? -19.303 2.835 15.664 1.00 70.94 98 THR A O 1
ATOM 763 N N . ARG A 1 99 ? -18.027 1.046 16.185 1.00 81.88 99 ARG A N 1
ATOM 764 C CA . ARG A 1 99 ? -18.261 1.056 17.636 1.00 81.88 99 ARG A CA 1
ATOM 765 C C . ARG A 1 99 ? -17.803 2.362 18.286 1.00 81.88 99 ARG A C 1
ATOM 767 O O . ARG A 1 99 ? -18.593 3.019 18.950 1.00 81.88 99 ARG A O 1
ATOM 774 N N . LEU A 1 100 ? -16.583 2.814 17.986 1.00 74.81 100 LEU A N 1
ATOM 775 C CA . LEU A 1 100 ? -16.045 4.102 18.450 1.00 74.81 100 LEU A CA 1
ATOM 776 C C . LEU A 1 100 ? -16.927 5.285 18.029 1.00 74.81 100 LEU A C 1
ATOM 778 O O . LEU A 1 100 ? -17.197 6.170 18.832 1.00 74.81 100 LEU A O 1
ATOM 782 N N . SER A 1 101 ? -17.417 5.285 16.785 1.00 70.31 101 SER A N 1
ATOM 783 C CA . SER A 1 101 ? -18.302 6.349 16.283 1.00 70.31 101 SER A CA 1
ATOM 784 C C . SER A 1 101 ? -19.676 6.352 16.961 1.00 70.31 101 SER A C 1
ATOM 786 O O . SER A 1 101 ? -20.314 7.396 17.030 1.00 70.31 101 SER A O 1
ATOM 788 N N . ALA A 1 102 ? -20.136 5.189 17.427 1.00 73.19 102 ALA A N 1
ATOM 789 C CA . ALA A 1 102 ? -21.391 5.025 18.152 1.00 73.19 102 ALA A CA 1
ATOM 790 C C . ALA A 1 102 ? -21.244 5.236 19.672 1.00 73.19 102 ALA A C 1
ATOM 792 O O . ALA A 1 102 ? -22.239 5.174 20.384 1.00 73.19 102 ALA A O 1
ATOM 793 N N . GLY A 1 103 ? -20.022 5.465 20.172 1.00 78.69 103 GLY A N 1
ATOM 794 C CA . GLY A 1 103 ? -19.735 5.516 21.609 1.00 78.69 103 GLY A CA 1
ATOM 795 C C . GLY A 1 103 ? -19.756 4.146 22.303 1.00 78.69 103 GLY A C 1
ATOM 796 O O . GLY A 1 103 ? -19.695 4.080 23.524 1.00 78.69 103 GLY A O 1
ATOM 797 N N . ASP A 1 104 ? -19.802 3.055 21.539 1.00 83.12 104 ASP A N 1
ATOM 798 C CA . ASP A 1 104 ? -19.960 1.673 22.010 1.00 83.12 104 ASP A CA 1
ATOM 799 C C . ASP A 1 104 ? -18.605 0.944 22.139 1.00 83.12 104 ASP A C 1
ATOM 801 O O . ASP A 1 104 ? -18.386 -0.159 21.631 1.00 83.12 104 ASP A O 1
ATOM 805 N N . ALA A 1 105 ? -17.631 1.628 22.739 1.00 84.88 105 ALA A N 1
ATOM 806 C CA . ALA A 1 105 ? -16.260 1.141 22.908 1.00 84.88 105 ALA A CA 1
ATOM 807 C C . ALA A 1 105 ? -15.677 1.571 24.264 1.00 84.88 105 ALA A C 1
ATOM 809 O O . ALA A 1 105 ? -14.547 2.057 24.345 1.00 84.88 105 ALA A O 1
ATOM 810 N N . ALA A 1 106 ? -16.482 1.450 25.324 1.00 87.75 106 ALA A N 1
ATOM 811 C CA . ALA A 1 106 ? -16.125 1.877 26.677 1.00 87.75 106 ALA A CA 1
ATOM 812 C C . ALA A 1 106 ? -14.899 1.139 27.240 1.00 87.75 106 ALA A C 1
ATOM 814 O O . ALA A 1 106 ? -14.219 1.674 28.112 1.00 87.75 106 ALA A O 1
ATOM 815 N N . GLU A 1 107 ? -14.582 -0.051 26.717 1.00 88.69 107 GLU A N 1
ATOM 816 C CA . GLU A 1 107 ? -13.378 -0.793 27.086 1.00 88.69 107 GLU A CA 1
ATOM 817 C C . GLU A 1 107 ? -12.085 -0.089 26.648 1.00 88.69 107 GLU A C 1
ATOM 819 O O . GLU A 1 107 ? -11.032 -0.312 27.238 1.00 88.69 107 GLU A O 1
ATOM 824 N N . VAL A 1 108 ? -12.148 0.779 25.632 1.00 86.69 108 VAL A N 1
ATOM 825 C CA . VAL A 1 108 ? -10.998 1.546 25.145 1.00 86.69 108 VAL A CA 1
ATOM 826 C C . VAL A 1 108 ? -10.920 2.870 25.916 1.00 86.69 108 VAL A C 1
ATOM 828 O O . VAL A 1 108 ? -11.885 3.635 25.884 1.00 86.69 108 VAL A O 1
ATOM 831 N N . PRO A 1 109 ? -9.781 3.227 26.540 1.00 87.69 109 PRO A N 1
ATOM 832 C CA . PRO A 1 109 ? -9.650 4.498 27.251 1.00 87.69 109 PRO A CA 1
ATOM 833 C C . PRO A 1 109 ? -9.930 5.721 26.356 1.00 87.69 109 PRO A C 1
ATOM 835 O O . PRO A 1 109 ? -9.499 5.732 25.201 1.00 87.69 109 PRO A O 1
ATOM 838 N N . PRO A 1 110 ? -10.554 6.806 26.857 1.00 82.81 110 PRO A N 1
ATOM 839 C CA . PRO A 1 110 ? -10.996 7.931 26.021 1.00 82.81 110 PRO A CA 1
ATOM 840 C C . PRO A 1 110 ? -9.895 8.580 25.167 1.00 82.81 110 PRO A C 1
ATOM 842 O O . PRO A 1 110 ? -10.128 8.977 24.024 1.00 82.81 110 PRO A O 1
ATOM 845 N N . LEU A 1 111 ? -8.667 8.680 25.688 1.00 77.94 111 LEU A N 1
ATOM 846 C CA . LEU A 1 111 ? -7.533 9.193 24.913 1.00 77.94 111 LEU A CA 1
ATOM 847 C C . LEU A 1 111 ? -7.120 8.215 23.800 1.00 77.94 111 LEU A C 1
ATOM 849 O O . LEU A 1 111 ? -6.877 8.646 22.672 1.00 77.94 111 LEU A O 1
ATOM 853 N N . ALA A 1 112 ? -7.110 6.911 24.087 1.00 76.62 112 ALA A N 1
ATOM 854 C CA . ALA A 1 112 ? -6.834 5.869 23.103 1.00 76.62 112 ALA A CA 1
ATOM 855 C C . ALA A 1 112 ? -7.924 5.813 22.020 1.00 76.62 112 ALA A C 1
ATOM 857 O O . ALA A 1 112 ? -7.598 5.685 20.842 1.00 76.62 112 ALA A O 1
ATOM 858 N N . GLN A 1 113 ? -9.198 6.029 22.371 1.00 78.50 113 GLN A N 1
ATOM 859 C CA . GLN A 1 113 ? -10.291 6.155 21.400 1.00 78.50 113 GLN A CA 1
ATOM 860 C C . GLN A 1 113 ? -10.019 7.273 20.386 1.00 78.50 113 GLN A C 1
ATOM 862 O O . GLN A 1 113 ? -10.188 7.063 19.184 1.00 78.50 113 GLN A O 1
ATOM 867 N N . ARG A 1 114 ? -9.548 8.445 20.839 1.00 73.50 114 ARG A N 1
ATOM 868 C CA . ARG A 1 114 ? -9.192 9.566 19.949 1.00 73.50 114 ARG A CA 1
ATOM 869 C C . ARG A 1 114 ? -8.037 9.213 19.015 1.00 73.50 114 ARG A C 1
ATOM 871 O O . ARG A 1 114 ? -8.126 9.477 17.816 1.00 73.50 114 ARG A O 1
ATOM 878 N N . VAL A 1 115 ? -6.980 8.591 19.541 1.00 73.75 115 VAL A N 1
ATOM 879 C CA . VAL A 1 115 ? -5.807 8.176 18.752 1.00 73.75 115 VAL A CA 1
ATOM 880 C C . VAL A 1 115 ? -6.193 7.127 17.709 1.00 73.75 115 VAL A C 1
ATOM 882 O O . VAL A 1 115 ? -5.908 7.298 16.523 1.00 73.75 115 VAL A O 1
ATOM 885 N N . VAL A 1 116 ? -6.900 6.072 18.121 1.00 77.50 116 VAL A N 1
ATOM 886 C CA . VAL A 1 116 ? -7.362 4.998 17.233 1.00 77.50 116 VAL A CA 1
ATOM 887 C C . VAL A 1 116 ? -8.314 5.548 16.172 1.00 77.50 116 VAL A C 1
ATOM 889 O O . VAL A 1 116 ? -8.151 5.240 14.993 1.00 77.50 116 VAL A O 1
ATOM 892 N N . THR A 1 117 ? -9.244 6.431 16.544 1.00 69.75 117 THR A N 1
ATOM 893 C CA . THR A 1 117 ? -10.139 7.107 15.591 1.00 69.75 117 THR A CA 1
ATOM 894 C C . THR A 1 117 ? -9.353 7.948 14.585 1.00 69.75 117 THR A C 1
ATOM 896 O O . THR A 1 117 ? -9.617 7.862 13.388 1.00 69.75 117 THR A O 1
ATOM 899 N N . GLY A 1 118 ? -8.341 8.701 15.024 1.00 64.69 118 GLY A N 1
ATOM 900 C CA . GLY A 1 118 ? -7.458 9.459 14.133 1.00 64.69 118 GLY A CA 1
ATOM 901 C C . GLY A 1 118 ? -6.717 8.566 13.133 1.00 64.69 118 GLY A C 1
ATOM 902 O O . GLY A 1 118 ? -6.738 8.831 11.929 1.00 64.69 118 GLY A O 1
ATOM 903 N N . LEU A 1 119 ? -6.136 7.457 13.599 1.00 68.50 119 LEU A N 1
ATOM 904 C CA . LEU A 1 119 ? -5.451 6.475 12.749 1.00 68.50 119 LEU A CA 1
ATOM 905 C C . LEU A 1 119 ? -6.405 5.815 11.740 1.00 68.50 119 LEU A C 1
ATOM 907 O O . LEU A 1 119 ? -6.058 5.643 10.567 1.00 68.50 119 LEU A O 1
ATOM 911 N N . LEU A 1 120 ? -7.631 5.504 12.166 1.00 66.31 120 LEU A N 1
ATOM 912 C CA . LEU A 1 120 ? -8.689 4.981 11.302 1.00 66.31 120 LEU A CA 1
ATOM 913 C C . LEU A 1 120 ? -9.120 6.014 10.251 1.00 66.31 120 LEU A C 1
ATOM 915 O O . LEU A 1 120 ? -9.266 5.667 9.079 1.00 66.31 120 LEU A O 1
ATOM 919 N N . VAL A 1 121 ? -9.270 7.288 10.623 1.00 60.88 121 VAL A N 1
ATOM 920 C CA . VAL A 1 121 ? -9.634 8.380 9.705 1.00 60.88 121 VAL A CA 1
ATOM 921 C C . VAL A 1 121 ? -8.537 8.633 8.675 1.00 60.88 121 VAL A C 1
ATOM 923 O O . VAL A 1 121 ? -8.856 8.781 7.496 1.00 60.88 121 VAL A O 1
ATOM 926 N N . VAL A 1 122 ? -7.259 8.630 9.057 1.00 57.97 122 VAL A N 1
ATOM 927 C CA . VAL A 1 122 ? -6.133 8.758 8.113 1.00 57.97 122 VAL A CA 1
ATOM 928 C C . VAL A 1 122 ? -6.112 7.579 7.126 1.00 57.97 122 VAL A C 1
ATOM 930 O O . VAL A 1 122 ? -5.976 7.776 5.912 1.00 57.97 122 VAL A O 1
ATOM 933 N N . GLY A 1 123 ? -6.367 6.358 7.609 1.00 55.50 123 GLY A N 1
ATOM 934 C CA . GLY A 1 123 ? -6.514 5.168 6.764 1.00 55.50 123 GLY A CA 1
ATOM 935 C C . GLY A 1 123 ? -7.717 5.216 5.807 1.00 55.50 123 GLY A C 1
ATOM 936 O O . GLY A 1 123 ? -7.610 4.787 4.657 1.00 55.50 123 GLY A O 1
ATOM 937 N N . MET A 1 124 ? -8.852 5.777 6.240 1.00 50.78 124 MET A N 1
ATOM 938 C CA . MET A 1 124 ? -10.124 5.786 5.494 1.00 50.78 124 MET A CA 1
ATOM 939 C C . MET A 1 124 ? -10.302 7.001 4.566 1.00 50.78 124 MET A C 1
ATOM 941 O O . MET A 1 124 ? -10.862 6.879 3.473 1.00 50.78 124 MET A O 1
ATOM 945 N N . THR A 1 125 ? -9.775 8.169 4.943 1.00 51.62 125 THR A N 1
ATOM 946 C CA . THR A 1 125 ? -9.828 9.418 4.158 1.00 51.62 125 THR A CA 1
ATOM 947 C C . THR A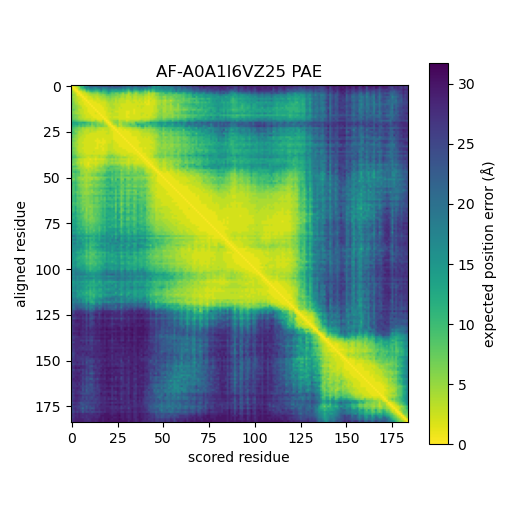 1 125 ? -9.051 9.291 2.851 1.00 51.62 125 THR A C 1
ATOM 949 O O . THR A 1 125 ? -9.460 9.846 1.835 1.00 51.62 125 THR A O 1
ATOM 952 N N . SER A 1 126 ? -7.983 8.498 2.840 1.00 46.31 126 SER A N 1
ATOM 953 C CA . SER A 1 126 ? -7.154 8.228 1.660 1.00 46.31 126 SER A CA 1
ATOM 954 C C . SER A 1 126 ? -7.917 7.485 0.550 1.00 46.31 126 SER A C 1
ATOM 956 O O . SER A 1 126 ? -7.686 7.718 -0.637 1.00 46.31 126 SER A O 1
ATOM 958 N N . LEU A 1 127 ? -8.879 6.630 0.922 1.00 46.41 127 LEU A N 1
ATOM 959 C CA . LEU A 1 127 ? -9.733 5.896 -0.019 1.00 46.41 127 LEU A CA 1
ATOM 960 C C . LEU A 1 127 ? -10.899 6.751 -0.534 1.00 46.41 127 LEU A C 1
ATOM 962 O O . LEU A 1 127 ? -11.225 6.696 -1.718 1.00 46.41 127 LEU A O 1
ATOM 966 N N . VAL A 1 128 ? -11.492 7.578 0.332 1.00 46.53 128 VAL A N 1
ATOM 967 C CA . VAL A 1 128 ? -12.652 8.421 -0.007 1.00 46.53 128 VAL A CA 1
ATOM 968 C C . VAL A 1 128 ? -12.250 9.699 -0.752 1.00 46.53 128 VAL A C 1
ATOM 970 O O . VAL A 1 128 ? -12.921 10.093 -1.702 1.00 46.53 128 VAL A O 1
ATOM 973 N N . ARG A 1 129 ? -11.152 10.359 -0.361 1.00 43.12 129 ARG A N 1
ATOM 974 C CA . ARG A 1 129 ? -10.700 11.632 -0.955 1.00 43.12 129 ARG A CA 1
ATOM 975 C C . ARG A 1 129 ? -10.224 11.447 -2.391 1.00 43.12 129 ARG A C 1
ATOM 977 O O . ARG A 1 129 ? -10.561 12.254 -3.246 1.00 43.12 129 ARG A O 1
ATOM 984 N N . ARG A 1 130 ? -9.563 10.326 -2.685 1.00 41.88 130 ARG A N 1
ATOM 985 C CA . ARG A 1 130 ? -9.121 9.995 -4.045 1.00 41.88 130 ARG A CA 1
ATOM 986 C C . ARG A 1 130 ? -10.276 9.672 -5.001 1.00 41.88 130 ARG A C 1
ATOM 988 O O . ARG A 1 130 ? -10.169 9.961 -6.184 1.00 41.88 130 ARG A O 1
ATOM 995 N N . ALA A 1 131 ? -11.396 9.159 -4.486 1.00 42.66 131 ALA A N 1
ATOM 996 C CA . ALA A 1 131 ? -12.636 9.009 -5.252 1.00 42.66 131 ALA A CA 1
ATOM 997 C C . ALA A 1 131 ? -13.344 10.354 -5.535 1.00 42.66 131 ALA A C 1
ATOM 999 O O . ALA A 1 131 ? -14.224 10.402 -6.389 1.00 42.66 131 ALA A O 1
ATOM 1000 N N . LYS A 1 132 ? -12.969 11.437 -4.831 1.00 40.59 132 LYS A N 1
ATOM 1001 C CA . LYS A 1 132 ? -13.531 12.790 -4.987 1.00 40.59 132 LYS A CA 1
ATOM 1002 C C . LYS A 1 132 ? -12.655 13.742 -5.819 1.00 40.59 132 LYS A C 1
ATOM 1004 O O . LYS A 1 132 ? -13.205 14.595 -6.498 1.00 40.59 132 LYS A O 1
ATOM 1009 N N . THR A 1 133 ? -11.323 13.628 -5.777 1.00 37.16 133 THR A N 1
ATOM 1010 C CA . THR A 1 133 ? -10.394 14.618 -6.372 1.00 37.16 133 THR A CA 1
ATOM 1011 C C . THR A 1 133 ? -9.960 14.336 -7.813 1.00 37.16 133 THR A C 1
ATOM 1013 O O . THR A 1 133 ? -9.346 15.198 -8.433 1.00 37.16 133 THR A O 1
ATOM 1016 N N . THR A 1 134 ? -10.240 13.157 -8.377 1.00 38.34 134 THR A N 1
ATOM 1017 C CA . THR A 1 134 ? -9.895 12.849 -9.781 1.00 38.34 134 THR A CA 1
ATOM 1018 C C . THR A 1 134 ? -11.011 12.024 -10.437 1.00 38.34 134 THR A C 1
ATOM 1020 O O . THR A 1 134 ? -10.886 10.810 -10.549 1.00 38.34 134 THR A O 1
ATOM 1023 N N . PRO A 1 135 ? -12.134 12.650 -10.840 1.00 41.44 135 PRO A N 1
ATOM 1024 C CA . PRO A 1 135 ? -13.335 11.943 -11.308 1.00 41.44 135 PRO A CA 1
ATOM 1025 C C . PRO A 1 135 ? -13.183 11.254 -12.675 1.00 41.44 135 PRO A C 1
ATOM 1027 O O . PRO A 1 135 ? -13.926 10.330 -12.981 1.00 41.44 135 PRO A O 1
ATOM 1030 N N . THR A 1 136 ? -12.229 11.693 -13.498 1.00 41.88 136 THR A N 1
ATOM 1031 C CA . THR A 1 136 ? -11.971 11.194 -14.862 1.00 41.88 136 THR A CA 1
ATOM 1032 C C . THR A 1 136 ? -11.121 9.924 -14.912 1.00 41.88 136 THR A C 1
ATOM 1034 O O . THR A 1 136 ? -11.076 9.257 -15.940 1.00 41.88 136 THR A O 1
ATOM 1037 N N . SER A 1 137 ? -10.466 9.554 -13.808 1.00 38.75 137 SER A N 1
ATOM 1038 C CA . SER A 1 137 ? -9.704 8.303 -13.673 1.00 38.75 137 SER A CA 1
ATOM 1039 C C . SER A 1 137 ? -10.498 7.184 -12.984 1.00 38.75 137 SER A C 1
ATOM 1041 O O . SER A 1 137 ? -9.960 6.110 -12.707 1.00 38.75 137 SER A O 1
ATOM 1043 N N . VAL A 1 138 ? -11.787 7.420 -12.720 1.00 43.28 138 VAL A N 1
ATOM 1044 C CA . VAL A 1 138 ? -12.740 6.466 -12.138 1.00 43.28 138 VAL A CA 1
ATOM 1045 C C . VAL A 1 138 ? -13.966 6.308 -13.035 1.00 43.28 138 VAL A C 1
ATOM 1047 O O . VAL A 1 138 ? -14.261 7.146 -13.878 1.00 43.28 138 VAL A O 1
ATOM 1050 N N . ASP A 1 139 ? -14.672 5.188 -12.868 1.00 49.41 139 ASP A N 1
ATOM 1051 C CA . ASP A 1 139 ? -15.866 4.860 -13.650 1.00 49.41 139 ASP A CA 1
ATOM 1052 C C . ASP A 1 139 ? -16.918 5.993 -13.562 1.00 49.41 139 ASP A C 1
ATOM 1054 O O . ASP A 1 139 ? -17.279 6.381 -12.445 1.00 49.41 139 ASP A O 1
ATOM 1058 N N . PRO A 1 140 ? -17.455 6.490 -14.697 1.00 59.19 140 PRO A N 1
ATOM 1059 C CA . PRO A 1 140 ? -18.390 7.623 -14.739 1.00 59.19 140 PRO A CA 1
ATOM 1060 C C . PRO A 1 140 ? -19.658 7.444 -13.894 1.00 59.19 140 PRO A C 1
ATOM 1062 O O . PRO A 1 140 ? -20.305 8.415 -13.506 1.00 59.19 140 PRO A O 1
ATOM 1065 N N . ARG A 1 141 ? -20.028 6.201 -13.566 1.00 58.59 141 ARG A N 1
ATOM 1066 C CA . ARG A 1 141 ? -21.200 5.898 -12.734 1.00 58.59 141 ARG A CA 1
ATOM 1067 C C . ARG A 1 141 ? -20.942 6.142 -11.246 1.00 58.59 141 ARG A C 1
ATOM 1069 O O . ARG A 1 141 ? -21.893 6.232 -10.474 1.00 58.59 141 ARG A O 1
ATOM 1076 N N . LEU A 1 142 ? -19.681 6.246 -10.825 1.00 52.78 142 LEU A N 1
ATOM 1077 C CA . LEU A 1 142 ? -19.291 6.440 -9.429 1.00 52.78 142 LEU A CA 1
ATOM 1078 C C . LEU A 1 142 ? -19.689 7.830 -8.877 1.00 52.78 142 LEU A C 1
ATOM 1080 O O . LEU A 1 142 ? -20.311 7.861 -7.813 1.00 52.78 142 LEU A O 1
ATOM 1084 N N . PRO A 1 143 ? -19.452 8.956 -9.586 1.00 58.62 143 PRO A N 1
ATOM 1085 C CA . PRO A 1 143 ? -20.026 10.255 -9.222 1.00 58.62 143 PRO A CA 1
ATOM 1086 C C . PRO A 1 143 ? -21.562 10.240 -9.144 1.00 58.62 143 PRO A C 1
ATOM 1088 O O . PRO A 1 143 ? -22.133 10.765 -8.190 1.00 58.62 143 PRO A O 1
ATOM 1091 N N . ALA A 1 144 ? -22.237 9.578 -10.090 1.00 66.88 144 ALA A N 1
ATOM 1092 C CA . ALA A 1 144 ? -23.701 9.472 -10.105 1.00 66.88 144 ALA A CA 1
ATOM 1093 C C . ALA A 1 144 ? -24.256 8.671 -8.907 1.00 66.88 144 ALA A C 1
ATOM 1095 O O . ALA A 1 144 ? -25.319 8.980 -8.371 1.00 66.88 144 ALA A O 1
ATOM 1096 N N . LEU A 1 145 ? -23.521 7.657 -8.442 1.00 63.75 145 LEU A N 1
ATOM 1097 C CA . LEU A 1 145 ? -23.842 6.894 -7.232 1.00 63.75 145 LEU A CA 1
ATOM 1098 C C . LEU A 1 145 ? -23.638 7.713 -5.952 1.00 63.75 145 LEU A C 1
ATOM 1100 O O . LEU A 1 145 ? -24.448 7.600 -5.031 1.00 63.75 145 LEU A O 1
ATOM 1104 N N . LEU A 1 146 ? -22.602 8.557 -5.902 1.00 66.12 146 LEU A N 1
ATOM 1105 C CA . LEU A 1 146 ? -22.345 9.461 -4.773 1.00 66.12 146 LEU A CA 1
ATOM 1106 C C . LEU A 1 146 ? -23.443 10.517 -4.591 1.00 66.12 146 LEU A C 1
ATOM 1108 O O . LEU A 1 146 ? -23.663 10.953 -3.467 1.00 66.12 146 LEU A O 1
ATOM 1112 N N . GLN A 1 147 ? -24.163 10.883 -5.656 1.00 74.06 147 GLN A N 1
ATOM 1113 C CA . GLN A 1 147 ? -25.322 11.781 -5.566 1.00 74.06 147 GLN A CA 1
ATOM 1114 C C . GLN A 1 147 ? -26.551 11.127 -4.916 1.00 74.06 147 GLN A C 1
ATOM 1116 O O . GLN A 1 147 ? -27.426 11.828 -4.423 1.00 74.06 147 GLN A O 1
ATOM 1121 N N . ARG A 1 148 ? -26.649 9.790 -4.925 1.00 76.19 148 ARG A N 1
ATOM 1122 C CA . ARG A 1 148 ? -27.875 9.063 -4.540 1.00 76.19 148 ARG A CA 1
ATOM 1123 C C . ARG A 1 148 ? -27.717 8.188 -3.302 1.00 76.19 148 ARG A C 1
ATOM 1125 O O . ARG A 1 148 ? -28.711 7.667 -2.797 1.00 76.19 148 ARG A O 1
ATOM 1132 N N . LYS A 1 149 ? -26.484 7.934 -2.854 1.00 68.56 149 LYS A N 1
ATOM 1133 C CA . LYS A 1 149 ? -26.189 6.973 -1.785 1.00 68.56 149 LYS A CA 1
ATOM 1134 C C . LYS A 1 149 ? -25.103 7.496 -0.837 1.00 68.56 149 LYS A C 1
ATOM 1136 O O . LYS A 1 149 ? -24.174 8.168 -1.284 1.00 68.56 149 LYS A O 1
ATOM 1141 N N . PRO A 1 150 ? -25.160 7.129 0.459 1.00 67.56 150 PRO A N 1
ATOM 1142 C CA . PRO A 1 150 ? -24.134 7.497 1.427 1.00 67.56 150 PRO A CA 1
ATOM 1143 C C . PRO A 1 150 ? -22.749 7.019 0.986 1.00 67.56 150 PRO A C 1
ATOM 1145 O O . PRO A 1 150 ? -22.591 5.897 0.498 1.00 67.56 150 PRO A O 1
ATOM 1148 N N . VAL A 1 151 ? -21.726 7.837 1.237 1.00 50.12 151 VAL A N 1
ATOM 1149 C CA . VAL A 1 151 ? -20.334 7.602 0.806 1.00 50.12 151 VAL A CA 1
ATOM 1150 C C . VAL A 1 151 ? -19.837 6.193 1.153 1.00 50.12 151 VAL A C 1
ATOM 1152 O O . VAL A 1 151 ? -19.167 5.553 0.342 1.00 50.12 151 VAL A O 1
ATOM 1155 N N . ARG A 1 152 ? -20.199 5.672 2.333 1.00 42.72 152 ARG A N 1
ATOM 1156 C CA . ARG A 1 152 ? -19.804 4.329 2.794 1.00 42.72 152 ARG A CA 1
ATOM 1157 C C . ARG A 1 152 ? -20.363 3.216 1.894 1.00 42.72 152 ARG A C 1
ATOM 1159 O O . ARG A 1 152 ? -19.628 2.297 1.548 1.00 42.72 152 ARG A O 1
ATOM 1166 N N . VAL A 1 153 ? -21.613 3.333 1.443 1.00 51.47 153 VAL A N 1
ATOM 1167 C CA . VAL A 1 153 ? -22.276 2.354 0.557 1.00 51.47 153 VAL A CA 1
ATOM 1168 C C . VAL A 1 153 ? -21.642 2.362 -0.831 1.00 51.47 153 VAL A C 1
ATOM 1170 O O . VAL A 1 153 ? -21.348 1.310 -1.399 1.00 51.47 153 VAL A O 1
ATOM 1173 N N . VAL A 1 154 ? -21.364 3.553 -1.358 1.00 54.78 154 VAL A N 1
ATOM 1174 C CA . VAL A 1 154 ? -20.752 3.717 -2.682 1.00 54.78 154 VAL A CA 1
ATOM 1175 C C . VAL A 1 154 ? -19.318 3.189 -2.704 1.00 54.78 154 VAL A C 1
ATOM 1177 O O . VAL A 1 154 ? -18.905 2.540 -3.663 1.00 54.78 154 VAL A O 1
ATOM 1180 N N . THR A 1 155 ? -18.585 3.386 -1.608 1.00 44.81 155 THR A N 1
ATOM 1181 C CA . THR A 1 155 ? -17.208 2.902 -1.443 1.00 44.81 155 THR A CA 1
ATOM 1182 C C . THR A 1 155 ? -17.144 1.372 -1.468 1.00 44.81 155 THR A C 1
ATOM 1184 O O . THR A 1 155 ? -16.312 0.796 -2.170 1.00 44.81 155 THR A O 1
ATOM 1187 N N . VAL A 1 156 ? -18.053 0.699 -0.755 1.00 46.66 156 VAL A N 1
ATOM 1188 C CA . VAL A 1 156 ? -18.134 -0.773 -0.732 1.00 46.66 156 VAL A CA 1
ATOM 1189 C C . VAL A 1 156 ? -18.561 -1.330 -2.096 1.00 46.66 156 VAL A C 1
ATOM 1191 O O . VAL A 1 156 ? -17.957 -2.281 -2.595 1.00 46.66 156 VAL A O 1
ATOM 1194 N N . ALA A 1 157 ? -19.555 -0.715 -2.744 1.00 50.59 157 ALA A N 1
ATOM 1195 C CA . ALA A 1 157 ? -20.029 -1.135 -4.063 1.00 50.59 157 ALA A CA 1
ATOM 1196 C C . ALA A 1 157 ? -18.941 -1.013 -5.148 1.00 50.59 157 ALA A C 1
ATOM 1198 O O . ALA A 1 157 ? -18.759 -1.928 -5.957 1.00 50.59 157 ALA A O 1
ATOM 1199 N N . ALA A 1 158 ? -18.175 0.082 -5.135 1.00 50.84 158 ALA A N 1
ATOM 1200 C CA . ALA A 1 158 ? -17.072 0.308 -6.064 1.00 50.84 158 ALA A CA 1
ATOM 1201 C C . ALA A 1 158 ? -15.931 -0.702 -5.865 1.00 50.84 158 ALA A C 1
ATOM 1203 O O . ALA A 1 158 ? -15.429 -1.270 -6.837 1.00 50.84 158 ALA A O 1
ATOM 1204 N N . ALA A 1 159 ? -15.562 -0.983 -4.610 1.00 46.31 159 ALA A N 1
ATOM 1205 C CA . ALA A 1 159 ? -14.540 -1.975 -4.281 1.00 46.31 159 ALA A CA 1
ATOM 1206 C C . ALA A 1 159 ? -14.926 -3.382 -4.770 1.00 46.31 159 ALA A C 1
ATOM 1208 O O . ALA A 1 159 ? -14.120 -4.056 -5.417 1.00 46.31 159 ALA A O 1
ATOM 1209 N N . ASN A 1 160 ? -16.176 -3.794 -4.536 1.00 46.03 160 ASN A N 1
ATOM 1210 C CA . ASN A 1 160 ? -16.684 -5.092 -4.981 1.00 46.03 160 ASN A CA 1
ATOM 1211 C C . ASN A 1 160 ? -16.705 -5.224 -6.508 1.00 46.03 160 ASN A C 1
ATOM 1213 O O . ASN A 1 160 ? -16.379 -6.285 -7.039 1.00 46.03 160 ASN A O 1
ATOM 1217 N N . ARG A 1 161 ? -17.040 -4.159 -7.240 1.00 53.53 161 ARG A N 1
ATOM 1218 C CA . ARG A 1 161 ? -17.036 -4.180 -8.708 1.00 53.53 161 ARG A CA 1
ATOM 1219 C C . ARG A 1 161 ? -15.627 -4.357 -9.273 1.00 53.53 161 ARG A C 1
ATOM 1221 O O . ARG A 1 161 ? -15.421 -5.217 -10.125 1.00 53.53 161 ARG A O 1
ATOM 1228 N N . THR A 1 162 ? -14.657 -3.602 -8.765 1.00 45.03 162 THR A N 1
ATOM 1229 C CA . THR A 1 162 ? -13.251 -3.705 -9.187 1.00 45.03 162 THR A CA 1
ATOM 1230 C C . THR A 1 162 ? -12.668 -5.081 -8.871 1.00 45.03 162 THR A C 1
ATOM 1232 O O . THR A 1 162 ? -11.933 -5.640 -9.683 1.00 45.03 162 THR A O 1
ATOM 1235 N N . ALA A 1 163 ? -13.038 -5.666 -7.728 1.00 43.94 163 ALA A N 1
ATOM 1236 C CA . ALA A 1 163 ? -12.660 -7.032 -7.383 1.00 43.94 163 ALA A CA 1
ATOM 1237 C C . ALA A 1 163 ? -13.243 -8.064 -8.366 1.00 43.94 163 ALA A C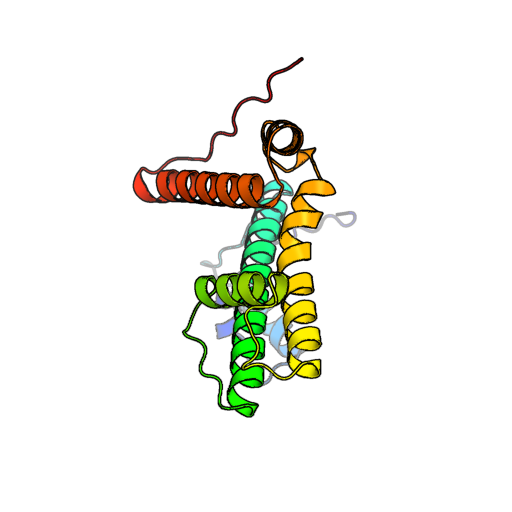 1
ATOM 1239 O O . ALA A 1 163 ? -12.518 -8.953 -8.802 1.00 43.94 163 ALA A O 1
ATOM 1240 N N . ARG A 1 164 ? -14.511 -7.917 -8.781 1.00 48.72 164 ARG A N 1
ATOM 1241 C CA . ARG A 1 164 ? -15.150 -8.813 -9.765 1.00 48.72 164 ARG A CA 1
ATOM 1242 C C . ARG A 1 164 ? -14.547 -8.701 -11.161 1.00 48.72 164 ARG A C 1
ATOM 1244 O O . ARG A 1 164 ? -14.380 -9.718 -11.820 1.00 48.72 164 ARG A O 1
ATOM 1251 N N . VAL A 1 165 ? -14.209 -7.491 -11.607 1.00 49.50 165 VAL A N 1
ATOM 1252 C CA . VAL A 1 165 ? -13.539 -7.273 -12.899 1.00 49.50 165 VAL A CA 1
ATOM 1253 C C . VAL A 1 165 ? -12.150 -7.906 -12.893 1.00 49.50 165 VAL A C 1
ATOM 1255 O O . VAL A 1 165 ? -11.814 -8.646 -13.812 1.00 49.50 165 VAL A O 1
ATOM 1258 N N . ALA A 1 166 ? -11.371 -7.681 -11.830 1.00 45.72 166 ALA A N 1
ATOM 1259 C CA . ALA A 1 166 ? -10.064 -8.310 -11.668 1.00 45.72 166 ALA A CA 1
ATOM 1260 C C . ALA A 1 166 ? -10.174 -9.843 -11.631 1.00 45.72 166 ALA A C 1
ATOM 1262 O O . ALA A 1 166 ? -9.438 -10.524 -12.336 1.00 45.72 166 ALA A O 1
ATOM 1263 N N . TRP A 1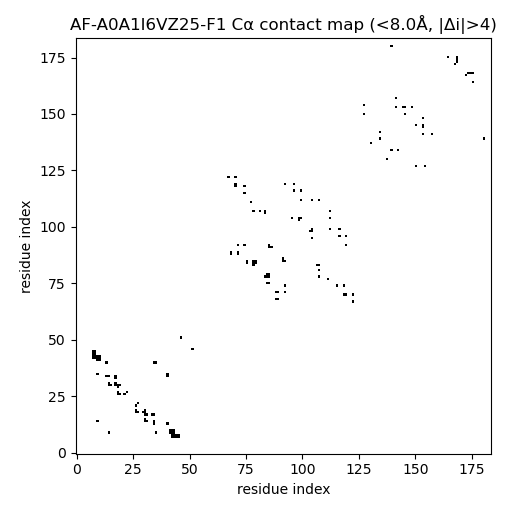 167 ? -11.136 -10.387 -10.880 1.00 47.97 167 TRP A N 1
ATOM 1264 C CA . TRP A 1 167 ? -11.396 -11.826 -10.834 1.00 47.97 167 TRP A CA 1
ATOM 1265 C C . TRP A 1 167 ? -11.799 -12.392 -12.202 1.00 47.97 167 TRP A C 1
ATOM 1267 O O . TRP A 1 167 ? -11.285 -13.435 -12.596 1.00 47.97 167 TRP A O 1
ATOM 1277 N N . ALA A 1 168 ? -12.661 -11.704 -12.958 1.00 49.53 168 ALA A N 1
ATOM 1278 C CA . ALA A 1 168 ? -13.095 -12.142 -14.286 1.00 49.53 168 ALA A CA 1
ATOM 1279 C C . ALA A 1 168 ? -11.933 -12.181 -15.291 1.00 49.53 168 ALA A C 1
ATOM 1281 O O . ALA A 1 168 ? -11.818 -13.139 -16.049 1.00 49.53 168 ALA A O 1
ATOM 1282 N N . ILE A 1 169 ? -11.041 -11.188 -15.245 1.00 48.91 169 ILE A N 1
ATOM 1283 C CA . ILE A 1 169 ? -9.818 -11.151 -16.060 1.00 48.91 169 ILE A CA 1
ATOM 1284 C C . ILE A 1 169 ? -8.877 -12.303 -15.682 1.00 48.91 169 ILE A C 1
ATOM 1286 O O . ILE A 1 169 ? -8.329 -12.966 -16.558 1.00 48.91 169 ILE A O 1
ATOM 1290 N N . MET A 1 170 ? -8.720 -12.572 -14.382 1.00 43.84 170 MET A N 1
ATOM 1291 C CA . MET A 1 170 ? -7.822 -13.615 -13.876 1.00 43.84 170 MET A CA 1
ATOM 1292 C C . MET A 1 170 ? -8.326 -15.041 -14.125 1.00 43.84 170 MET A C 1
ATOM 1294 O O . MET A 1 170 ? -7.512 -15.941 -14.290 1.00 43.84 170 MET A O 1
ATOM 1298 N N . THR A 1 171 ? -9.641 -15.262 -14.121 1.00 46.31 171 THR A N 1
ATOM 1299 C CA . THR A 1 171 ? -10.225 -16.614 -14.214 1.00 46.31 171 THR A CA 1
ATOM 1300 C C . THR A 1 171 ? -10.631 -17.016 -15.621 1.00 46.31 171 THR A C 1
ATOM 1302 O O . THR A 1 171 ? -10.596 -18.199 -15.936 1.00 46.31 171 THR A O 1
ATOM 1305 N N . ARG A 1 172 ? -11.030 -16.061 -16.468 1.00 55.41 172 ARG A N 1
ATOM 1306 C CA . ARG A 1 172 ? -11.548 -16.359 -17.814 1.00 55.41 172 ARG A CA 1
ATOM 1307 C C . ARG A 1 172 ? -10.546 -16.067 -18.927 1.00 55.41 172 ARG A C 1
ATOM 1309 O O . ARG A 1 172 ? -10.777 -16.488 -20.054 1.00 55.41 172 ARG A O 1
ATOM 1316 N N . GLY A 1 173 ? -9.449 -15.372 -18.613 1.00 44.62 173 GLY A N 1
ATOM 1317 C CA . GLY A 1 173 ? -8.533 -14.829 -19.612 1.00 44.62 173 GLY A CA 1
ATOM 1318 C C . GLY A 1 173 ? -9.179 -13.700 -20.428 1.00 44.62 173 GLY A C 1
ATOM 1319 O O . GLY A 1 173 ? -10.386 -13.675 -20.660 1.00 44.62 173 GLY A O 1
ATOM 1320 N N . GLY A 1 174 ? -8.377 -12.715 -20.835 1.00 62.00 174 GLY A N 1
ATOM 1321 C CA . GLY A 1 174 ? -8.826 -11.570 -21.638 1.00 62.00 174 GLY A CA 1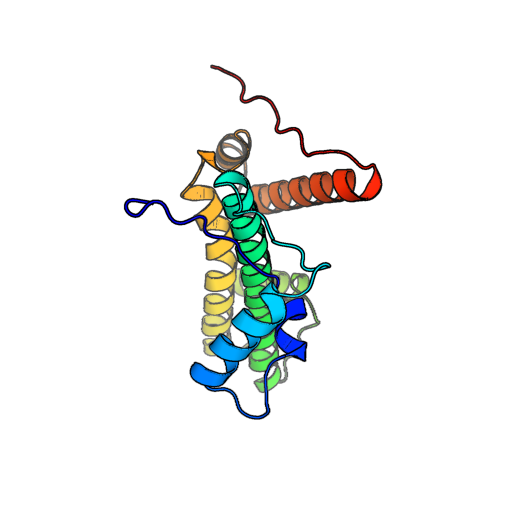
ATOM 1322 C C . GLY A 1 174 ? -8.247 -10.236 -21.166 1.00 62.00 174 GLY A C 1
ATOM 1323 O O . GLY A 1 174 ? -7.718 -10.121 -20.062 1.00 62.00 174 GLY A O 1
ATOM 1324 N N . THR A 1 175 ? -8.332 -9.207 -22.008 1.00 49.91 175 THR A N 1
ATOM 1325 C CA . THR A 1 175 ? -7.926 -7.835 -21.673 1.00 49.91 175 THR A CA 1
ATOM 1326 C C . THR A 1 175 ? -9.111 -7.042 -21.126 1.00 49.91 175 THR A C 1
ATOM 1328 O O . THR A 1 175 ? -10.253 -7.205 -21.559 1.00 49.91 175 THR A O 1
ATOM 1331 N N . TYR A 1 176 ? -8.857 -6.171 -20.144 1.00 53.78 176 TYR A N 1
ATOM 1332 C CA . TYR A 1 176 ? -9.886 -5.271 -19.626 1.00 53.78 176 TYR A CA 1
ATOM 1333 C C . TYR A 1 176 ? -10.398 -4.361 -20.748 1.00 53.78 176 TYR A C 1
ATOM 1335 O O . TYR A 1 176 ? -9.650 -3.534 -21.266 1.00 53.78 176 TYR A O 1
ATOM 1343 N N . ARG A 1 177 ? -11.683 -4.482 -21.093 1.00 54.06 177 ARG A N 1
ATOM 1344 C CA . ARG A 1 177 ? -12.367 -3.545 -21.986 1.00 54.06 177 ARG A CA 1
ATOM 1345 C C . ARG A 1 177 ? -13.151 -2.566 -21.122 1.00 54.06 177 ARG A C 1
ATOM 1347 O O . ARG A 1 177 ? -14.151 -2.939 -20.507 1.00 54.06 177 ARG A O 1
ATOM 1354 N N . ALA A 1 178 ? -12.656 -1.334 -21.020 1.00 46.97 178 ALA A N 1
ATOM 1355 C CA . ALA A 1 178 ? -13.370 -0.281 -20.311 1.00 46.97 178 ALA A CA 1
ATOM 1356 C C . ALA A 1 178 ? -14.763 -0.091 -20.944 1.00 46.97 178 ALA A C 1
ATOM 1358 O O . ALA A 1 178 ? -14.880 -0.192 -22.170 1.00 46.97 178 ALA A O 1
ATOM 1359 N N . PRO A 1 179 ? -15.820 0.171 -20.151 1.00 47.91 179 PRO A N 1
ATOM 1360 C CA . PRO A 1 179 ? -17.094 0.576 -20.724 1.00 47.91 179 PRO A CA 1
ATOM 1361 C C . PRO A 1 179 ? -16.848 1.828 -21.565 1.00 47.91 179 PRO A C 1
ATOM 1363 O O . PRO A 1 179 ? -16.212 2.763 -21.073 1.00 47.91 179 PRO A O 1
ATOM 1366 N N . ALA A 1 180 ? -17.317 1.832 -22.816 1.00 47.69 180 ALA A N 1
ATOM 1367 C CA . ALA A 1 180 ? -17.276 3.029 -23.644 1.00 47.69 180 ALA A CA 1
ATOM 1368 C C . ALA A 1 180 ? -17.908 4.170 -22.841 1.00 47.69 180 ALA A C 1
ATOM 1370 O O . ALA A 1 180 ? -19.012 4.013 -22.309 1.00 47.69 180 ALA A O 1
ATOM 1371 N N . ALA A 1 181 ? -17.170 5.270 -22.681 1.00 41.22 181 ALA A N 1
ATOM 1372 C CA . ALA A 1 181 ? -17.722 6.468 -22.080 1.00 41.22 181 ALA A CA 1
ATOM 1373 C C . ALA A 1 181 ? -18.959 6.832 -22.905 1.00 41.22 181 ALA A C 1
ATOM 1375 O O . ALA A 1 181 ? -18.851 7.011 -24.116 1.00 41.22 181 ALA A O 1
ATOM 1376 N N . THR A 1 182 ? -20.135 6.840 -22.277 1.00 36.47 182 THR A N 1
ATOM 1377 C CA . THR A 1 182 ? -21.348 7.325 -22.927 1.00 36.47 182 THR A CA 1
ATOM 1378 C C . THR A 1 182 ? -21.071 8.775 -23.305 1.00 36.47 182 THR A C 1
ATOM 1380 O O . THR A 1 182 ? -20.937 9.617 -22.416 1.00 36.47 182 THR A O 1
ATOM 1383 N N . ALA A 1 183 ? -20.876 9.032 -24.600 1.00 32.97 183 ALA A N 1
ATOM 1384 C CA . ALA A 1 183 ? -20.877 10.382 -25.129 1.00 32.97 183 ALA A CA 1
ATOM 1385 C C . ALA A 1 183 ? -22.242 10.993 -24.791 1.00 32.97 183 ALA A C 1
ATOM 1387 O O . ALA A 1 183 ? -23.266 10.319 -24.939 1.00 32.97 183 ALA A O 1
ATOM 1388 N N . ALA A 1 184 ? -22.201 12.196 -24.223 1.00 33.91 184 ALA A N 1
ATOM 1389 C CA . ALA A 1 184 ? -23.380 13.001 -23.938 1.00 33.91 184 ALA A CA 1
ATOM 1390 C C . ALA A 1 184 ? -24.120 13.355 -25.232 1.00 33.91 184 ALA A C 1
ATOM 1392 O O . ALA A 1 184 ? -23.430 13.517 -26.265 1.00 33.91 184 ALA A O 1
#

Sequence (184 aa):
MSLGHDVRLMPPAYVKPYVKRGKTDANDAAAICEAVTRPSMRFVPVKSTEQQAALALHRTRDLLVKQRTQLVNMIRGLLAEFGIEMARGLRHALELATRLSAGDAAEVPPLAQRVVTGLLVVGMTSLVRRAKTTPTSVDPRLPALLQRKPVRVVTVAAANRTARVAWAIMTRGGTYRAPAATAA

Radius of gyration: 24.33 Å; Cα contacts (8 Å, |Δi|>4): 92; chains: 1; bounding box: 61×32×59 Å

Mean predicted aligned error: 14.94 Å

pLDDT: mean 70.45, std 17.93, range [32.97, 94.75]

Foldseek 3Di:
DVPPDDDW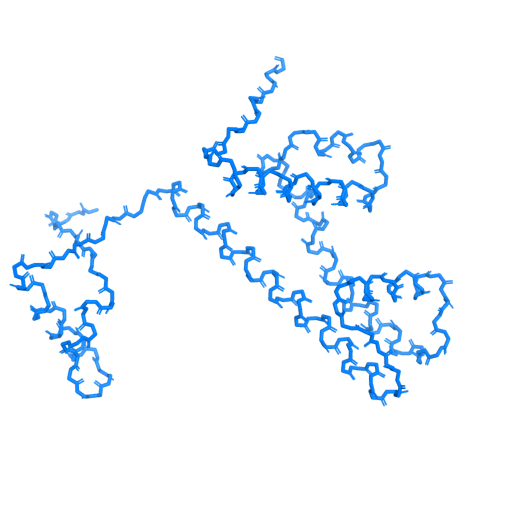AFDVVQLVVQQDPDDDPVSSVRSVVVSVPDPPTDTDDDDDPVRVVVVVVVVVVVVLVVLLQVLQVVLQVLCVVLVHHFDHDDVRLVVLLVCLVVVNPVSQPPVNSVVSNVSVCVSVCVQQVVCVPCVPVDDVCLVVCVVPDPSVVSSVVRVVVVVVQVVCCVPVPDDDDRDPDPDD

Secondary structure (DSSP, 8-state):
--S-----BPPHHHHGGG--SS--HHHHHHHHHHHHT-TT--PBPPPPHHHHHHHHHHHHHHHHHHHHHHHHHHHHHHHHTTT--PPSSHHHHHHHHHHHHTT--TTS-HHHHHHHHHHHHHHHHHHHHHHHH-GGGS-THHHHHHTTS-HHHHHHHHHHHHHHHHHHHHHH-----PPPP---

Solvent-accessible surface area (backbone atoms only — not comparable to full-atom values): 11203 Å² total; per-residue (Å²): 133,93,78,83,74,87,86,80,41,70,53,64,82,68,28,54,83,52,47,56,92,67,96,43,74,70,36,52,51,51,8,46,61,55,38,69,69,40,90,85,61,66,70,47,78,83,73,50,75,65,57,48,50,54,50,48,53,52,51,53,50,53,50,51,54,50,52,50,51,51,51,52,50,49,51,40,52,61,35,44,77,73,72,40,87,68,69,90,59,68,70,50,56,54,49,49,52,51,26,55,74,69,66,66,43,80,90,48,55,74,69,55,46,52,53,50,49,50,55,51,44,60,60,50,47,62,62,54,50,53,68,66,76,47,61,87,86,46,66,78,64,53,66,61,40,54,76,76,39,59,66,71,61,45,53,54,54,53,52,54,49,54,51,50,52,53,48,48,38,73,74,67,61,70,79,91,75,75,78,78,77,79,77,131